Protein AF-A0A955SH13-F1 (afdb_monomer)

pLDDT: mean 87.84, std 14.13, range [32.16, 98.75]

Sequence (320 aa):
MTSARFARESVTSESEIIQMGQPFSVFGFLEERFPNFHRPLHRIFSQARHHRAESIILERIEQSEDIRQENEDLEIRCSLPEGFESDLWRVSFFDESVTNQKSLEGVSEESFLGYAIIKRDAISRHDRPRVYESVFRKSNHLNNYVRGEKQWNCRVNGRDFPVVGYLYAQQNNLTNVCAHVAVRTVATRFHRDGDMTYREMNQVLGIDHRGEHLLGEERGLFTNEIIQLIDQAGASYSHLNYPREGDDIGGTTSEESWNERAPYQNLIYPSIESGFPALLAFNTSDPSMGHVVPVLGHTFNEDAWIPQADFGYFKVGSEI

Mean predicted aligned error: 6.59 Å

Secondary structure (DSSP, 8-state):
-PPPSSGGG--EEEEEEEE-STT--HHHHHHHHSTT--HHHHHHHHHHHHTT--EEEEEEE---HHHHHHHHHHHHHHTPPTT---EEEEEEEESS---SHHHHHH--GGGEEEEEEEEE---GGG-SEEEEEEEEPPP--TTEEE---EEEEEEETTEEEEEEEEEE----SSS--HHHHHHHHHHTTTSTTS---HHHHHHHTT--SSTT---BTTB---HHHHHHHHHHTT------PPPPTT---TT--S---HHHHS-HHHHHHHHHHTT--EEEEEE-SSTT-EEEEEE-EEES-TTTTHHHHHHHH--TTS--

Radius of gyration: 20.78 Å; Cα contacts (8 Å, |Δi|>4): 556; chains: 1; bounding box: 50×49×64 Å

Foldseek 3Di:
DDAAADQLAADFDDKDKAFCDPPDDPVVVCCVPFNPADPVVVVVVVVLVLVQFGMKMKTWGDDHNLQVLVQVLCCLQQVNDPPFDKTKIKIWTFNDDDDDPVSVVVDDLVRTFWIFIWTARCRPVLRGIFTQKIWGADRPDPQWFFFQWDWDWGAGNNDTRIHTGWIAGDDSQWLADQLLRQLQGQLLRQAPV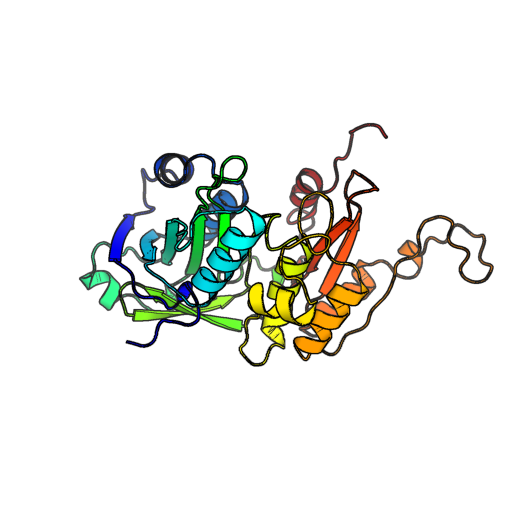SGAGSSNLCVLVVQSSDDPSTGGPVDHDDPVSSVSSCVNSHDDDDDDDQDDDPPPDPPPPDPCHVCVVQNVCNVQVVCLVVRHKDKDWDAFVPNVDIHIHIGRIDGPPPPPPPVPCCVVGNVPPDDD

Solvent-accessible surface area (backbone atoms only — not comparable to full-atom values): 18387 Å² total; per-residue (Å²): 131,84,74,29,65,41,63,53,56,25,62,61,83,46,77,47,72,39,67,50,50,90,90,55,50,70,66,60,51,42,55,72,76,38,55,76,53,48,70,66,60,57,50,51,55,49,49,41,50,76,66,49,35,28,16,37,40,42,29,34,47,74,61,18,49,52,53,52,48,51,34,54,45,43,27,56,55,66,70,49,64,90,86,58,75,63,51,37,37,38,40,36,34,20,52,47,82,40,84,47,72,75,47,51,74,69,54,58,57,87,36,43,48,30,40,37,35,37,36,28,43,89,46,79,103,55,58,34,40,40,44,62,36,30,37,38,48,74,72,87,52,88,53,58,44,69,45,64,67,42,79,42,70,34,41,55,98,88,42,79,36,58,31,54,24,53,66,46,52,55,58,76,44,51,79,39,32,50,50,52,40,22,47,31,42,54,30,34,76,43,23,92,81,40,60,63,51,65,63,58,54,28,58,76,70,67,43,73,38,49,89,89,41,49,50,24,98,90,32,76,75,54,73,68,57,51,48,52,52,41,50,73,22,63,48,89,83,87,88,80,83,80,77,58,93,87,61,84,71,83,81,65,91,57,86,73,44,63,61,76,81,57,34,66,64,74,62,50,48,60,38,29,77,71,40,40,63,46,78,51,74,48,61,41,79,49,81,88,41,75,46,40,43,60,42,49,54,54,58,84,50,73,84,75,46,55,72,61,47,33,81,72,51,42,67,82,84,64,85,131

Nearest PDB structures (foldseek):
  1fbe-assembly1_B  TM=2.960E-01  e=3.819E+00  Sus scrofa

Structure (mmCIF, N/CA/C/O backbone):
data_AF-A0A955SH13-F1
#
_entry.id   AF-A0A955SH13-F1
#
loop_
_atom_site.group_PDB
_atom_site.id
_atom_site.type_symbol
_atom_site.label_atom_id
_atom_site.label_alt_id
_atom_site.label_comp_id
_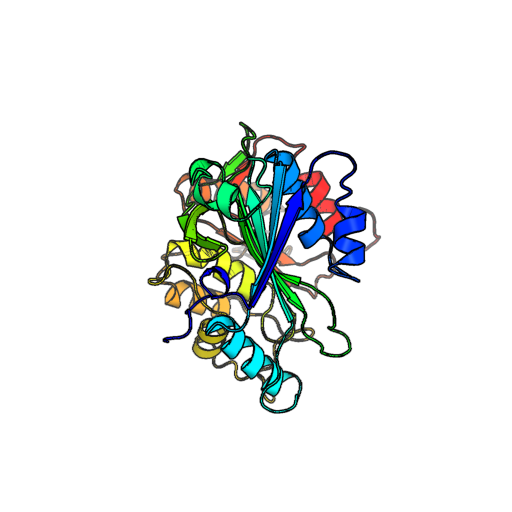atom_site.label_asym_id
_atom_site.label_entity_id
_atom_site.label_seq_id
_atom_site.pdbx_PDB_ins_code
_atom_site.Cartn_x
_atom_site.Cartn_y
_atom_site.Cartn_z
_atom_site.occupancy
_atom_site.B_iso_or_equiv
_atom_site.auth_seq_id
_atom_site.auth_comp_id
_atom_site.auth_asym_id
_atom_site.auth_atom_id
_atom_site.pdbx_PDB_model_num
ATOM 1 N N . MET A 1 1 ? 0.862 -22.900 16.287 1.00 52.44 1 MET A N 1
ATOM 2 C CA . MET A 1 1 ? -0.074 -22.222 15.368 1.00 52.44 1 MET A CA 1
ATOM 3 C C . MET A 1 1 ? 0.729 -21.819 14.149 1.00 52.44 1 MET A C 1
ATOM 5 O O . MET A 1 1 ? 1.843 -21.348 14.327 1.00 52.44 1 MET A O 1
ATOM 9 N N . THR A 1 2 ? 0.251 -22.098 12.942 1.00 59.50 2 THR A N 1
ATOM 10 C CA . THR A 1 2 ? 0.898 -21.635 11.706 1.00 59.50 2 THR A CA 1
ATOM 11 C C . THR A 1 2 ? 0.792 -20.112 11.645 1.00 59.50 2 THR A C 1
ATOM 13 O O . THR A 1 2 ? -0.302 -19.583 11.833 1.00 59.50 2 THR A O 1
ATOM 16 N N . SER A 1 3 ? 1.916 -19.419 11.441 1.00 80.81 3 SER A N 1
ATOM 17 C CA . SER A 1 3 ? 1.924 -17.961 11.265 1.00 80.81 3 SER A CA 1
ATOM 18 C C . SER A 1 3 ? 1.053 -17.578 10.066 1.00 80.81 3 SER A C 1
ATOM 20 O O . SER A 1 3 ? 1.019 -18.308 9.070 1.00 80.81 3 SER A O 1
ATOM 22 N N . ALA A 1 4 ? 0.323 -16.466 10.168 1.00 90.12 4 ALA A N 1
ATOM 23 C CA . ALA A 1 4 ? -0.448 -15.954 9.043 1.00 90.12 4 ALA A CA 1
ATOM 24 C C . ALA A 1 4 ? 0.502 -15.540 7.911 1.00 90.12 4 ALA A C 1
ATOM 26 O O . ALA A 1 4 ? 1.594 -15.018 8.152 1.00 90.12 4 ALA A O 1
ATOM 27 N N . ARG A 1 5 ? 0.082 -15.766 6.662 1.00 94.50 5 ARG A N 1
ATOM 28 C CA . ARG A 1 5 ? 0.896 -15.405 5.495 1.00 94.50 5 ARG A CA 1
ATOM 29 C C . ARG A 1 5 ? 1.061 -13.889 5.365 1.00 94.50 5 ARG A C 1
ATOM 31 O O . ARG A 1 5 ? 2.139 -13.443 4.991 1.00 94.50 5 ARG A O 1
ATOM 38 N N . PHE A 1 6 ? 0.007 -13.133 5.669 1.00 96.75 6 PHE A N 1
ATOM 39 C CA . PHE A 1 6 ? -0.048 -11.686 5.484 1.00 96.75 6 PHE A CA 1
ATOM 40 C C . PHE A 1 6 ? -0.399 -10.959 6.781 1.00 96.75 6 PHE A C 1
ATOM 42 O O . PHE A 1 6 ? -1.272 -11.412 7.526 1.00 96.75 6 PHE A O 1
ATOM 49 N N . ALA A 1 7 ? 0.199 -9.787 7.000 1.00 97.25 7 ALA A N 1
ATOM 50 C CA . ALA A 1 7 ? -0.022 -8.959 8.191 1.00 97.25 7 ALA A CA 1
ATOM 51 C C . ALA A 1 7 ? -1.504 -8.649 8.480 1.00 97.25 7 ALA A C 1
ATOM 53 O O . ALA A 1 7 ? -1.946 -8.651 9.630 1.00 97.25 7 ALA A O 1
ATOM 54 N N . ARG A 1 8 ? -2.307 -8.432 7.432 1.00 97.25 8 ARG A N 1
ATOM 55 C CA . ARG A 1 8 ? -3.760 -8.185 7.532 1.00 97.25 8 ARG A CA 1
ATOM 56 C C . ARG A 1 8 ? -4.553 -9.335 8.167 1.00 97.25 8 ARG A C 1
ATOM 58 O O . ARG A 1 8 ? -5.626 -9.098 8.709 1.00 97.25 8 ARG A O 1
ATOM 65 N N . GLU A 1 9 ? -4.034 -10.559 8.135 1.00 96.62 9 GLU A N 1
ATOM 66 C CA . GLU A 1 9 ? -4.684 -11.778 8.646 1.00 96.62 9 GLU A CA 1
ATOM 67 C C . GLU A 1 9 ? -4.095 -12.248 9.991 1.00 96.62 9 GLU A C 1
ATOM 69 O O . GLU A 1 9 ? -4.587 -13.210 10.595 1.00 96.62 9 GLU A O 1
ATOM 74 N N . SER A 1 10 ? -3.047 -11.573 10.473 1.00 95.62 10 SER A N 1
ATOM 75 C CA . SER A 1 10 ? -2.338 -11.936 11.697 1.00 95.62 10 SER A CA 1
ATOM 76 C C . SER A 1 10 ? -3.149 -11.726 12.967 1.00 95.62 10 SER A C 1
ATOM 78 O O . SER A 1 10 ? -4.064 -10.894 13.043 1.00 95.62 10 SER A O 1
ATOM 80 N N . VAL A 1 11 ? -2.746 -12.491 13.983 1.00 92.50 11 VAL A N 1
ATOM 81 C CA . VAL A 1 11 ? -3.120 -12.272 15.380 1.00 92.50 11 VAL A CA 1
ATOM 82 C C . VAL A 1 11 ? -2.491 -10.987 15.911 1.00 92.50 11 VAL A C 1
ATOM 84 O O . VAL A 1 11 ? -1.483 -10.500 15.389 1.00 92.50 11 VAL A O 1
ATOM 87 N N . THR A 1 12 ? -3.119 -10.438 16.941 1.00 93.62 12 THR A N 1
ATOM 88 C CA . THR A 1 12 ? -2.765 -9.154 17.537 1.00 93.62 12 THR A CA 1
ATOM 89 C C . THR A 1 12 ? -2.601 -9.305 19.042 1.00 93.62 12 THR A C 1
ATOM 91 O O . THR A 1 12 ? -3.287 -10.114 19.669 1.00 93.62 12 THR A O 1
ATOM 94 N N . SER A 1 13 ? -1.659 -8.556 19.611 1.00 91.62 13 SER A N 1
ATOM 95 C CA . SER A 1 13 ? -1.336 -8.588 21.045 1.00 91.62 13 SER A CA 1
ATOM 96 C C . SER A 1 13 ? -2.088 -7.525 21.840 1.00 91.62 13 SER A C 1
ATOM 98 O O . SER A 1 13 ? -2.434 -7.723 23.003 1.00 91.62 13 SER A O 1
ATOM 100 N N . GLU A 1 14 ? -2.358 -6.393 21.196 1.00 94.94 14 GLU A N 1
ATOM 101 C CA . GLU A 1 14 ? -2.999 -5.221 21.776 1.00 94.94 14 GLU A CA 1
ATOM 102 C C . GLU A 1 14 ? -4.087 -4.726 20.820 1.00 94.94 14 GLU A C 1
ATOM 104 O O . GLU A 1 14 ? -3.906 -4.760 19.600 1.00 94.94 14 GLU A O 1
ATOM 109 N N . SER A 1 15 ? -5.208 -4.252 21.368 1.00 96.50 15 SER A N 1
ATOM 110 C CA . SER A 1 15 ? -6.284 -3.627 20.598 1.00 96.50 15 SER A CA 1
ATOM 111 C C . SER A 1 15 ? -6.887 -2.448 21.358 1.00 96.50 15 SER A C 1
ATOM 113 O O . SER A 1 15 ? -7.206 -2.549 22.544 1.00 96.50 15 SER A O 1
ATOM 115 N N . GLU A 1 16 ? -7.056 -1.331 20.657 1.00 97.38 16 GLU A N 1
ATOM 116 C CA . GLU A 1 16 ? -7.699 -0.108 21.123 1.00 97.38 16 GLU A CA 1
ATOM 117 C C . GLU A 1 16 ? -8.865 0.229 20.184 1.00 97.38 16 GLU A C 1
ATOM 119 O O . GLU A 1 16 ? -8.735 0.184 18.959 1.00 97.38 16 GLU A O 1
ATOM 124 N N . ILE A 1 17 ? -10.012 0.589 20.760 1.00 97.69 17 ILE A N 1
ATOM 125 C CA . ILE A 1 17 ? -11.192 1.034 20.015 1.00 97.69 17 ILE A CA 1
ATOM 126 C C . ILE A 1 17 ? -11.332 2.543 20.199 1.00 97.69 17 ILE A C 1
ATOM 128 O O . ILE A 1 17 ? -11.412 3.034 21.325 1.00 97.69 17 ILE A O 1
ATOM 132 N N . ILE A 1 18 ? -11.397 3.278 19.092 1.00 97.44 18 ILE A N 1
ATOM 133 C CA . ILE A 1 18 ? -11.337 4.741 19.066 1.00 97.44 18 ILE A CA 1
ATOM 134 C C . ILE A 1 18 ? -12.544 5.282 18.304 1.00 97.44 18 ILE A C 1
ATOM 136 O O . ILE A 1 18 ? -12.815 4.874 17.178 1.00 97.44 18 ILE A O 1
ATOM 140 N N . GLN A 1 19 ? -13.276 6.220 18.907 1.00 97.12 19 GLN A N 1
ATOM 141 C CA . GLN A 1 19 ? -14.382 6.904 18.230 1.00 97.12 19 GLN A CA 1
ATOM 142 C C . GLN A 1 19 ? -13.864 8.063 17.378 1.00 97.12 19 GLN A C 1
ATOM 144 O O . GLN A 1 19 ? -13.090 8.888 17.857 1.00 97.12 19 GLN A O 1
ATOM 149 N N . MET A 1 20 ? -14.347 8.166 16.138 1.00 94.94 20 MET A N 1
ATOM 150 C CA . MET A 1 20 ? -14.022 9.260 15.213 1.00 94.94 20 MET A CA 1
ATOM 151 C C . MET A 1 20 ? -14.995 10.449 15.295 1.00 94.94 20 MET A C 1
ATOM 153 O O . MET A 1 20 ? -14.822 11.440 14.577 1.00 94.94 20 MET A O 1
ATOM 157 N N . GLY A 1 21 ? -16.012 10.369 16.161 1.00 89.12 21 GLY A N 1
ATOM 158 C CA . GLY A 1 21 ? -16.941 11.466 16.444 1.00 89.12 21 GLY A CA 1
ATOM 159 C C . GLY A 1 21 ? -16.264 12.671 17.110 1.00 89.12 21 GLY A C 1
ATOM 160 O O . GLY A 1 21 ? -15.157 12.578 17.636 1.00 89.12 21 GLY A O 1
ATOM 161 N N . GLN A 1 22 ? -16.924 13.834 17.100 1.00 85.31 22 GLN A N 1
ATOM 162 C CA . GLN A 1 22 ? -16.408 15.040 17.766 1.00 85.31 22 GLN A CA 1
ATOM 163 C C . GLN A 1 22 ? -16.085 14.755 19.247 1.00 85.31 22 GLN A C 1
ATOM 165 O O . GLN A 1 22 ? -16.914 14.140 19.922 1.00 85.31 22 GLN A O 1
ATOM 170 N N . PRO A 1 23 ? -14.927 15.204 19.777 1.00 90.62 23 PRO A N 1
ATOM 171 C CA . PRO A 1 23 ? -13.970 16.166 19.207 1.00 90.62 23 PRO A CA 1
ATOM 172 C C . PRO A 1 23 ? -12.762 15.550 18.454 1.00 90.62 23 PRO A C 1
ATOM 174 O O . PRO A 1 23 ? -11.694 16.159 18.413 1.00 90.62 23 PRO A O 1
A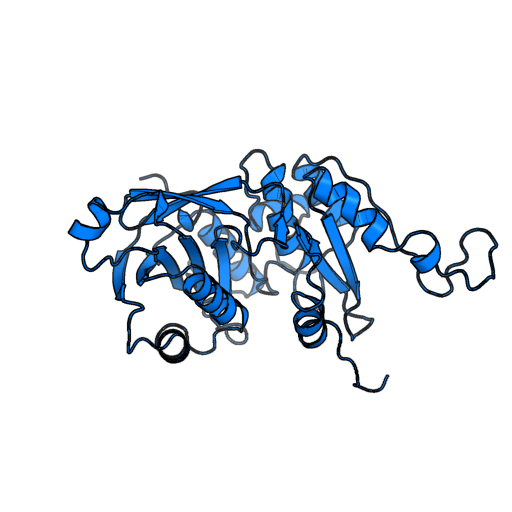TOM 177 N N . PHE A 1 24 ? -12.876 14.348 17.875 1.00 93.75 24 PHE A N 1
ATOM 178 C CA . PHE A 1 24 ? -11.741 13.627 17.279 1.00 93.75 24 PHE A CA 1
ATOM 179 C C . PHE A 1 24 ? -11.008 14.399 16.161 1.00 93.75 24 PHE A C 1
ATOM 181 O O . PHE A 1 24 ? -11.563 14.723 15.101 1.00 93.75 24 PHE A O 1
ATOM 188 N N . SER A 1 25 ? -9.704 14.611 16.359 1.00 94.38 25 SER A N 1
ATOM 189 C CA . SER A 1 25 ? -8.798 15.201 15.370 1.00 94.38 25 SER A CA 1
ATOM 190 C C . SER A 1 25 ? -7.922 14.123 14.737 1.00 94.38 25 SER A C 1
ATOM 192 O O . SER A 1 25 ? -7.076 13.543 15.409 1.00 94.38 25 SER A O 1
ATOM 194 N N . VAL A 1 26 ? -8.073 13.902 13.424 1.00 93.81 26 VAL A N 1
ATOM 195 C CA . VAL A 1 26 ? -7.199 12.991 12.657 1.00 93.81 26 VAL A CA 1
ATOM 196 C C . VAL A 1 26 ? -5.740 13.435 12.745 1.00 93.81 26 VAL A C 1
ATOM 198 O O . VAL A 1 26 ? -4.868 12.599 12.934 1.00 93.81 26 VAL A O 1
ATOM 201 N N . PHE A 1 27 ? -5.471 14.738 12.636 1.00 92.81 27 PHE A N 1
ATOM 202 C CA . PHE A 1 27 ? -4.110 15.264 12.739 1.00 92.81 27 PHE A CA 1
ATOM 203 C C . PHE A 1 27 ? -3.509 14.982 14.113 1.00 92.81 27 PHE A C 1
ATOM 205 O O . PHE A 1 27 ? -2.442 14.386 14.184 1.00 92.81 27 PHE A O 1
ATOM 212 N N . GLY A 1 28 ? -4.233 15.324 15.185 1.00 95.00 28 GLY A N 1
ATOM 213 C CA . GLY A 1 28 ? -3.759 15.088 16.551 1.00 95.00 28 GLY A CA 1
ATOM 214 C C . GLY A 1 28 ? -3.535 13.603 16.831 1.00 95.00 28 GLY A C 1
ATOM 215 O O . GLY A 1 28 ? -2.497 13.231 17.364 1.00 95.00 28 GLY A O 1
ATOM 216 N N . PHE A 1 29 ? -4.457 12.747 16.380 1.00 96.12 29 PHE A N 1
ATOM 217 C CA . PHE A 1 29 ? -4.318 11.298 16.499 1.00 96.12 29 PHE A CA 1
ATOM 218 C C . PHE A 1 29 ? -3.064 10.771 15.784 1.00 96.12 29 PHE A C 1
ATOM 220 O O . PHE A 1 29 ? -2.305 9.997 16.362 1.00 96.12 29 PHE A O 1
ATOM 227 N N . LEU A 1 30 ? -2.830 11.192 14.536 1.00 95.88 30 LEU A N 1
ATOM 228 C CA . LEU A 1 30 ? -1.670 10.749 13.763 1.00 95.88 30 LEU A CA 1
ATOM 229 C C . LEU A 1 30 ? -0.350 11.288 14.328 1.00 95.88 30 LEU A C 1
ATOM 231 O O . LEU A 1 30 ? 0.630 10.552 14.354 1.00 95.88 30 LEU A O 1
ATOM 235 N N . GLU A 1 31 ? -0.311 12.537 14.796 1.00 95.00 31 GLU A N 1
ATOM 236 C CA . GLU A 1 31 ? 0.874 13.127 15.434 1.00 95.00 31 GLU A CA 1
ATOM 237 C C . GLU A 1 31 ? 1.225 12.427 16.753 1.00 95.00 31 GLU A C 1
ATOM 239 O O . GLU A 1 31 ? 2.402 12.193 17.024 1.00 95.00 31 GLU A O 1
ATOM 244 N N . GLU A 1 32 ? 0.214 12.057 17.545 1.00 95.12 32 GLU A N 1
ATOM 245 C CA . GLU A 1 32 ? 0.394 11.350 18.814 1.00 95.12 32 GLU A CA 1
ATOM 246 C C . GLU A 1 32 ? 0.815 9.889 18.608 1.00 95.12 32 GLU A C 1
ATOM 248 O O . GLU A 1 32 ? 1.777 9.429 19.224 1.00 95.12 32 GLU A O 1
ATOM 253 N N . ARG A 1 33 ? 0.100 9.140 17.756 1.00 95.06 33 ARG A N 1
ATOM 254 C CA . ARG A 1 33 ? 0.319 7.692 17.585 1.00 95.06 33 ARG A CA 1
ATOM 255 C C . ARG A 1 33 ? 1.436 7.356 16.602 1.00 95.06 33 ARG A C 1
ATOM 257 O O . ARG A 1 33 ? 2.120 6.353 16.781 1.00 95.06 33 ARG A O 1
ATOM 264 N N . PHE A 1 34 ? 1.638 8.174 15.572 1.00 95.25 34 PHE A N 1
ATOM 265 C CA . PHE A 1 34 ? 2.562 7.890 14.472 1.00 95.25 34 PHE A CA 1
ATOM 266 C C . PHE A 1 34 ? 3.458 9.099 14.179 1.00 95.25 34 PHE A C 1
ATOM 268 O O . PHE A 1 34 ? 3.390 9.663 13.087 1.00 95.25 34 PHE A O 1
ATOM 275 N N . PRO A 1 35 ? 4.327 9.515 15.113 1.00 92.19 35 PRO A N 1
ATOM 276 C CA . PRO A 1 35 ? 5.162 10.695 14.919 1.00 92.19 35 PRO A CA 1
ATOM 277 C C . PRO A 1 35 ? 5.992 10.597 13.629 1.00 92.19 35 PRO A C 1
ATOM 279 O O . PRO A 1 35 ? 6.474 9.525 13.258 1.00 92.19 35 PRO A O 1
ATOM 282 N N . ASN A 1 36 ? 6.172 11.735 12.949 1.00 90.31 36 ASN A N 1
ATOM 283 C CA . ASN A 1 36 ? 6.875 11.844 11.661 1.00 90.31 36 ASN A CA 1
ATOM 284 C C . ASN A 1 36 ? 6.238 11.040 10.506 1.00 90.31 36 ASN A C 1
ATOM 286 O O . ASN A 1 36 ? 6.934 10.650 9.564 1.00 90.31 36 ASN A O 1
ATOM 290 N N . PHE A 1 37 ? 4.926 10.782 10.556 1.00 89.69 37 PHE A N 1
ATOM 291 C CA . PHE A 1 37 ? 4.215 10.107 9.471 1.00 89.69 37 PHE A CA 1
ATOM 292 C C . PHE A 1 37 ? 4.271 10.883 8.144 1.00 89.69 37 PHE A C 1
ATOM 294 O O . PHE A 1 37 ? 4.336 12.113 8.093 1.00 89.69 37 PHE A O 1
ATOM 301 N N . HIS A 1 38 ? 4.166 10.150 7.033 1.00 86.81 38 HIS A N 1
ATOM 302 C CA . HIS A 1 38 ? 4.068 10.740 5.696 1.00 86.81 38 HIS A CA 1
ATOM 303 C C . HIS A 1 38 ? 2.636 11.054 5.280 1.00 86.81 38 HIS A C 1
ATOM 305 O O . HIS A 1 38 ? 1.681 10.390 5.683 1.00 86.81 38 HIS A O 1
ATOM 311 N N . ARG A 1 39 ? 2.495 12.005 4.347 1.00 89.62 39 ARG A N 1
ATOM 312 C CA . ARG A 1 39 ? 1.204 12.436 3.779 1.00 89.62 39 ARG A CA 1
ATOM 313 C C . ARG A 1 39 ? 0.249 11.299 3.373 1.00 89.62 39 ARG A C 1
ATOM 315 O O . ARG A 1 39 ? -0.952 11.492 3.561 1.00 89.62 39 ARG A O 1
ATOM 322 N N . PRO A 1 40 ? 0.688 10.140 2.839 1.00 93.06 40 PRO A N 1
ATOM 323 C CA . PRO A 1 40 ? -0.243 9.067 2.504 1.00 93.06 40 PRO A CA 1
ATOM 324 C C . PRO A 1 40 ? -1.041 8.529 3.686 1.00 93.06 40 PRO A C 1
ATOM 326 O O . PRO A 1 40 ? -2.217 8.224 3.513 1.00 93.06 40 PRO A O 1
ATOM 329 N N . LEU A 1 41 ? -0.465 8.500 4.891 1.00 93.75 41 LEU A N 1
ATOM 330 C CA . LEU A 1 41 ? -1.208 8.084 6.075 1.00 93.75 41 LEU A CA 1
ATOM 331 C C . LEU A 1 41 ? -2.358 9.057 6.369 1.00 93.75 41 LEU A C 1
ATOM 333 O O . LEU A 1 41 ? -3.496 8.645 6.572 1.00 93.75 41 LEU A O 1
ATOM 337 N N . HIS A 1 42 ? -2.105 10.362 6.261 1.00 93.12 42 HIS A N 1
ATOM 338 C CA . HIS A 1 42 ? -3.163 11.366 6.363 1.00 93.12 42 HIS A CA 1
ATOM 339 C C . HIS A 1 42 ? -4.243 11.206 5.280 1.00 93.12 42 HIS A C 1
ATOM 341 O O . HIS A 1 42 ? -5.432 11.374 5.559 1.00 93.12 42 HIS A O 1
ATOM 347 N N . ARG A 1 43 ? -3.855 10.867 4.042 1.00 92.75 43 ARG A N 1
ATOM 348 C CA . ARG A 1 43 ? -4.805 10.618 2.943 1.00 92.75 43 ARG A CA 1
ATOM 349 C C . ARG A 1 43 ? -5.707 9.419 3.232 1.00 92.75 43 ARG A C 1
ATOM 351 O O . ARG A 1 43 ? -6.901 9.527 2.989 1.00 92.75 43 ARG A O 1
ATOM 358 N N . ILE A 1 44 ? -5.175 8.348 3.817 1.00 95.81 44 ILE A N 1
ATOM 359 C CA . ILE A 1 44 ? -5.955 7.173 4.235 1.00 95.81 44 ILE A CA 1
ATOM 360 C C . ILE A 1 44 ? -7.006 7.548 5.284 1.00 95.81 44 ILE A C 1
ATOM 362 O O . ILE A 1 44 ? -8.184 7.243 5.122 1.00 95.81 44 ILE A O 1
ATOM 366 N N . PHE A 1 45 ? -6.621 8.279 6.330 1.00 95.62 45 PHE A N 1
ATOM 367 C CA . PHE A 1 45 ? -7.579 8.705 7.358 1.00 95.62 45 PHE A CA 1
ATOM 368 C C . PHE A 1 45 ? -8.597 9.714 6.817 1.00 95.62 45 PHE A C 1
ATOM 370 O O . PHE A 1 45 ? -9.767 9.704 7.203 1.00 95.62 45 PHE A O 1
ATOM 377 N N . SER A 1 46 ? -8.170 10.570 5.887 1.00 92.75 46 SER A N 1
ATOM 378 C CA . SER A 1 46 ? -9.082 11.448 5.157 1.00 92.75 46 SER A CA 1
ATOM 379 C C . SER A 1 46 ? -10.077 10.625 4.344 1.00 92.75 46 SER A C 1
ATOM 381 O O . SER A 1 46 ? -11.270 10.902 4.413 1.00 92.75 46 SER A O 1
ATOM 383 N N . GLN A 1 47 ? -9.627 9.599 3.619 1.00 92.62 47 GLN A N 1
ATOM 384 C CA . GLN A 1 47 ? -10.491 8.690 2.869 1.00 92.62 47 GLN A CA 1
ATOM 385 C C . GLN A 1 47 ? -11.498 7.999 3.794 1.00 92.62 47 GLN A C 1
ATOM 387 O O . GLN A 1 47 ? -12.693 8.068 3.520 1.00 92.62 47 GLN A O 1
ATOM 392 N N . ALA A 1 48 ? -11.061 7.443 4.928 1.00 95.31 48 ALA A N 1
ATOM 393 C CA . ALA A 1 48 ? -11.958 6.853 5.923 1.00 95.31 48 ALA A CA 1
ATOM 394 C C . ALA A 1 48 ? -13.061 7.834 6.361 1.00 95.31 48 ALA A C 1
ATOM 396 O O . ALA A 1 48 ? -14.243 7.494 6.362 1.00 95.31 48 ALA A O 1
ATOM 397 N N . ARG A 1 49 ? -12.707 9.097 6.630 1.00 93.06 49 ARG A N 1
ATOM 398 C CA . ARG A 1 49 ? -13.683 10.145 6.962 1.00 93.06 49 ARG A CA 1
ATOM 399 C C . ARG A 1 49 ? -14.641 10.464 5.808 1.00 93.06 49 ARG A C 1
ATOM 401 O O . ARG A 1 49 ? -15.824 10.676 6.060 1.00 93.06 49 ARG A O 1
ATOM 408 N N . HIS A 1 50 ? -14.177 10.474 4.557 1.00 91.00 50 HIS A N 1
ATOM 409 C CA . HIS A 1 50 ? -15.060 10.634 3.388 1.00 91.00 50 HIS A CA 1
ATOM 410 C C . HIS A 1 50 ? -16.044 9.464 3.251 1.00 91.00 50 HIS A C 1
ATOM 412 O O . HIS A 1 50 ? -17.181 9.664 2.827 1.00 91.00 50 HIS A O 1
ATOM 418 N N . HIS A 1 51 ? -15.636 8.269 3.678 1.00 93.12 51 HIS A N 1
ATOM 419 C CA . HIS A 1 51 ? -16.493 7.092 3.808 1.00 93.12 51 HIS A CA 1
ATOM 420 C C . HIS A 1 51 ? -17.353 7.080 5.080 1.00 93.12 51 HIS A C 1
ATOM 422 O O . HIS A 1 51 ? -18.027 6.091 5.335 1.00 93.12 51 HIS A O 1
ATOM 428 N N . ARG A 1 52 ? -17.388 8.187 5.838 1.00 94.94 52 ARG A N 1
ATOM 429 C CA . ARG A 1 52 ? -18.168 8.341 7.076 1.00 94.94 52 ARG A CA 1
ATOM 430 C C . ARG A 1 52 ? -17.760 7.367 8.182 1.00 94.94 52 ARG A C 1
ATOM 432 O O . ARG A 1 52 ? -18.604 6.964 8.967 1.00 94.94 52 ARG A O 1
ATOM 439 N N . ALA A 1 53 ? -16.473 7.028 8.265 1.00 96.94 53 ALA A N 1
ATOM 440 C CA . ALA A 1 53 ? -15.960 6.240 9.377 1.00 96.94 53 ALA A CA 1
ATOM 441 C C . ALA A 1 53 ? -16.348 6.871 10.727 1.00 96.94 53 ALA A C 1
ATOM 443 O O . ALA A 1 53 ? -16.070 8.050 10.977 1.00 96.94 53 ALA A O 1
ATOM 444 N N . GLU A 1 54 ? -16.975 6.072 11.584 1.00 97.62 54 GLU A N 1
ATOM 445 C CA . GLU A 1 54 ? -17.403 6.441 12.933 1.00 97.62 54 GLU A CA 1
ATOM 446 C C . GLU A 1 54 ? -16.472 5.867 14.002 1.00 97.62 54 GLU A C 1
ATOM 448 O O . GLU A 1 54 ? -16.330 6.455 15.078 1.00 97.62 54 GLU A O 1
ATOM 453 N N . SER A 1 55 ? -15.790 4.758 13.707 1.00 98.12 55 SER A N 1
ATOM 454 C CA . SER A 1 55 ? -14.849 4.135 14.631 1.00 98.12 55 SER A CA 1
ATOM 455 C C . SER A 1 55 ? -13.606 3.571 13.941 1.00 98.12 55 SER A C 1
ATOM 457 O O . SER A 1 55 ? -13.603 3.222 12.757 1.00 98.12 55 SER A O 1
ATOM 459 N N . ILE A 1 56 ? -12.526 3.521 14.718 1.00 98.25 56 ILE A N 1
ATOM 460 C CA . ILE A 1 56 ? -11.243 2.916 14.380 1.00 98.25 56 ILE A CA 1
ATOM 461 C C . ILE A 1 56 ? -10.976 1.800 15.381 1.00 98.25 56 ILE A C 1
ATOM 463 O O . ILE A 1 56 ? -11.170 1.980 16.584 1.00 98.25 56 ILE A O 1
ATOM 467 N N . ILE A 1 57 ? -10.461 0.681 14.889 1.00 98.31 57 ILE A N 1
ATOM 468 C CA . ILE A 1 57 ? -9.824 -0.335 15.722 1.00 98.31 57 ILE A CA 1
ATOM 469 C C . ILE A 1 57 ? -8.343 -0.333 15.376 1.00 98.31 57 ILE A C 1
ATOM 471 O O . ILE A 1 57 ? -7.965 -0.586 14.232 1.00 98.31 57 ILE A O 1
ATOM 475 N N . LEU A 1 58 ? -7.525 0.015 16.362 1.00 98.38 58 LEU A N 1
ATOM 476 C CA . LEU A 1 58 ? -6.076 0.042 16.268 1.00 98.38 58 LEU A CA 1
ATOM 477 C C . LEU A 1 58 ? -5.535 -1.210 16.952 1.00 98.38 58 LEU A C 1
ATOM 479 O O . LEU A 1 58 ? -5.798 -1.422 18.131 1.00 98.38 58 LEU A O 1
ATOM 483 N N . GLU A 1 59 ? -4.790 -2.037 16.231 1.00 98.19 59 GLU A N 1
ATOM 484 C CA . GLU A 1 59 ? -4.255 -3.285 16.766 1.00 98.19 59 GLU A CA 1
ATOM 485 C C . GLU A 1 59 ? -2.760 -3.405 16.506 1.00 98.19 59 GLU A C 1
ATOM 487 O O . GLU A 1 59 ? -2.292 -3.108 15.405 1.00 98.19 59 GLU A O 1
ATOM 492 N N . ARG A 1 60 ? -2.014 -3.897 17.494 1.00 97.50 60 ARG A N 1
ATOM 493 C CA . ARG A 1 60 ? -0.598 -4.211 17.319 1.00 97.50 60 ARG A CA 1
ATOM 494 C C . ARG A 1 60 ? -0.445 -5.618 16.758 1.00 97.50 60 ARG A C 1
ATOM 496 O O . ARG A 1 60 ? -0.945 -6.575 17.349 1.00 97.50 60 ARG A O 1
ATOM 503 N N . ILE A 1 61 ? 0.228 -5.744 15.617 1.00 96.06 61 ILE A N 1
ATOM 504 C CA . ILE A 1 61 ? 0.462 -7.037 14.963 1.00 96.06 61 ILE A CA 1
ATOM 505 C C . ILE A 1 61 ? 1.751 -7.643 15.513 1.00 96.06 61 ILE A C 1
ATOM 507 O O . ILE A 1 61 ? 2.771 -6.963 15.555 1.00 96.06 61 ILE A O 1
ATOM 511 N N . GLU A 1 62 ? 1.712 -8.919 15.900 1.00 89.25 62 GLU A N 1
ATOM 512 C CA . GLU A 1 62 ? 2.896 -9.619 16.414 1.00 89.25 62 GLU A CA 1
ATOM 513 C C . GLU A 1 62 ? 3.840 -10.033 15.279 1.00 89.25 62 GLU A C 1
ATOM 515 O O . GLU A 1 62 ? 4.915 -9.468 15.116 1.00 89.25 62 GLU A O 1
ATOM 520 N N . GLN A 1 63 ? 3.431 -11.000 14.455 1.00 86.88 63 GLN A N 1
ATOM 521 C CA . GLN A 1 63 ? 4.199 -11.441 13.294 1.00 86.88 63 GLN A CA 1
ATOM 522 C C . GLN A 1 63 ? 3.297 -11.921 12.155 1.00 86.88 63 GLN A C 1
ATOM 524 O O . GLN A 1 63 ? 2.143 -12.318 12.336 1.00 86.88 63 GLN A O 1
ATOM 529 N N . SER A 1 64 ? 3.859 -11.879 10.954 1.00 95.38 64 SER A N 1
ATOM 530 C CA . SER A 1 64 ? 3.349 -12.476 9.717 1.00 95.38 64 SER A CA 1
ATOM 531 C C . SER A 1 64 ? 4.533 -12.854 8.840 1.00 95.38 64 SER A C 1
ATOM 533 O O . SER A 1 64 ? 5.632 -12.322 9.004 1.00 95.38 64 SER A O 1
ATOM 535 N N . GLU A 1 65 ? 4.318 -13.787 7.921 1.00 96.31 65 GLU A N 1
ATOM 536 C CA . GLU A 1 65 ? 5.380 -14.264 7.037 1.00 96.31 65 GLU A CA 1
ATOM 537 C C . GLU A 1 65 ? 5.911 -13.168 6.096 1.00 96.31 65 GLU A C 1
ATOM 539 O O . GLU A 1 65 ? 7.122 -13.035 5.946 1.00 96.31 65 GLU A O 1
ATOM 544 N N . ASP A 1 66 ? 5.039 -12.348 5.504 1.00 96.44 66 ASP A N 1
ATOM 545 C CA . ASP A 1 66 ? 5.418 -11.235 4.619 1.00 96.44 66 ASP A CA 1
ATOM 546 C C . ASP A 1 66 ? 6.256 -10.155 5.328 1.00 96.44 66 ASP A C 1
ATOM 548 O O . ASP A 1 66 ? 7.227 -9.640 4.766 1.00 96.44 66 ASP A O 1
ATOM 552 N N . ILE A 1 67 ? 5.927 -9.853 6.583 1.00 96.69 67 ILE A N 1
ATOM 553 C CA . ILE A 1 67 ? 6.704 -8.956 7.442 1.00 96.69 67 ILE A CA 1
ATOM 554 C C . ILE A 1 67 ? 8.044 -9.567 7.822 1.00 96.69 67 ILE A C 1
ATOM 556 O O . ILE A 1 67 ? 9.065 -8.888 7.733 1.00 96.69 67 ILE A O 1
ATOM 560 N N . ARG A 1 68 ? 8.048 -10.830 8.260 1.00 96.75 68 ARG A N 1
ATOM 561 C CA . ARG A 1 68 ? 9.265 -11.539 8.665 1.00 96.75 68 ARG A CA 1
ATOM 562 C C . ARG A 1 68 ? 10.275 -11.547 7.518 1.00 96.75 68 ARG A C 1
ATOM 564 O O . ARG A 1 68 ? 11.434 -11.205 7.719 1.00 96.75 68 ARG A O 1
ATOM 571 N N . GLN A 1 69 ? 9.808 -11.841 6.304 1.00 96.62 69 GLN A N 1
ATOM 572 C CA . GLN A 1 69 ? 10.616 -11.784 5.088 1.00 96.62 69 GLN A CA 1
ATOM 573 C C . GLN A 1 69 ? 11.142 -10.371 4.791 1.00 96.62 69 GLN A C 1
ATOM 575 O O . GLN A 1 69 ? 12.309 -10.215 4.445 1.00 96.62 69 GLN A O 1
ATOM 580 N N . GLU A 1 70 ? 10.323 -9.323 4.931 1.00 96.06 70 GLU A N 1
ATOM 581 C CA . GLU A 1 70 ? 10.815 -7.954 4.719 1.00 96.06 70 GLU A CA 1
ATOM 582 C C . GLU A 1 70 ? 11.850 -7.545 5.782 1.00 96.06 70 GLU A C 1
ATOM 584 O O . GLU A 1 70 ? 12.819 -6.863 5.452 1.00 96.06 70 GLU A O 1
ATOM 589 N N . ASN A 1 71 ? 11.677 -7.963 7.039 1.00 96.50 71 ASN A N 1
ATOM 590 C CA . ASN A 1 71 ? 12.627 -7.672 8.114 1.00 96.50 71 ASN A CA 1
ATOM 591 C C . ASN A 1 71 ? 13.970 -8.366 7.877 1.00 96.50 71 ASN A C 1
ATOM 593 O O . ASN A 1 71 ? 14.997 -7.710 7.978 1.00 96.50 71 ASN A O 1
ATOM 597 N N . GLU A 1 72 ? 13.972 -9.631 7.459 1.00 96.75 72 GLU A N 1
ATOM 598 C CA . GLU A 1 72 ? 15.191 -10.332 7.031 1.00 96.75 72 GLU A CA 1
ATOM 599 C C . GLU A 1 72 ? 15.893 -9.622 5.855 1.00 96.75 72 GLU A C 1
ATOM 601 O O . GLU A 1 72 ? 17.118 -9.511 5.832 1.00 96.75 72 GLU A O 1
ATOM 606 N N . ASP A 1 73 ? 15.138 -9.114 4.870 1.00 96.12 73 ASP A N 1
ATOM 607 C CA . ASP A 1 73 ? 15.721 -8.321 3.776 1.00 96.12 73 ASP A CA 1
ATOM 608 C C . ASP A 1 73 ? 16.359 -7.026 4.303 1.00 96.12 73 ASP A C 1
ATOM 610 O O . ASP A 1 73 ? 17.432 -6.630 3.844 1.00 96.12 73 ASP A O 1
ATOM 614 N N . LEU A 1 74 ? 15.725 -6.373 5.283 1.00 95.44 74 LEU A N 1
ATOM 615 C CA . LEU A 1 74 ? 16.253 -5.173 5.936 1.00 95.44 74 LEU A CA 1
ATOM 616 C C . LEU A 1 74 ? 17.495 -5.479 6.783 1.00 95.44 74 LEU A C 1
ATOM 618 O O . LEU A 1 74 ? 18.436 -4.686 6.764 1.00 95.44 74 LEU A O 1
ATOM 622 N N . GLU A 1 75 ? 17.537 -6.619 7.477 1.00 95.75 75 GLU A N 1
ATOM 623 C CA . GLU A 1 75 ? 18.716 -7.075 8.221 1.00 95.75 75 GLU A CA 1
ATOM 624 C C . GLU A 1 75 ? 19.936 -7.160 7.313 1.00 95.75 75 GLU A C 1
ATOM 626 O O . GLU A 1 75 ? 20.983 -6.587 7.623 1.00 95.75 75 GLU A O 1
ATOM 631 N N . ILE A 1 76 ? 19.777 -7.796 6.151 1.00 94.62 76 ILE A N 1
ATOM 632 C CA . ILE A 1 76 ? 20.840 -7.908 5.152 1.00 94.62 76 ILE A CA 1
ATOM 633 C C . ILE A 1 76 ? 21.192 -6.520 4.605 1.00 94.62 76 ILE A C 1
ATOM 635 O O . ILE A 1 76 ? 22.356 -6.115 4.638 1.00 94.62 76 ILE A O 1
ATOM 639 N N . ARG A 1 77 ? 20.185 -5.766 4.145 1.00 93.31 77 ARG A N 1
ATOM 640 C CA . ARG A 1 77 ? 20.359 -4.476 3.461 1.00 93.31 77 ARG A CA 1
ATOM 641 C C . ARG A 1 77 ? 21.031 -3.414 4.326 1.00 93.31 77 ARG A C 1
ATOM 643 O O . ARG A 1 77 ? 21.768 -2.572 3.801 1.00 93.31 77 ARG A O 1
ATOM 650 N N . CYS A 1 78 ? 20.722 -3.410 5.618 1.00 92.75 78 CYS A N 1
ATOM 651 C CA . CYS A 1 78 ? 21.136 -2.385 6.569 1.00 92.75 78 CYS A CA 1
ATOM 652 C C . CYS A 1 78 ? 22.135 -2.905 7.612 1.00 92.75 78 CYS A C 1
ATOM 654 O O . CYS A 1 78 ? 22.508 -2.141 8.501 1.00 92.75 78 CYS A O 1
ATOM 656 N N . SER A 1 79 ? 22.593 -4.160 7.491 1.00 93.31 79 SER A N 1
ATOM 657 C CA . SER A 1 79 ? 23.501 -4.807 8.451 1.00 93.31 79 SER A CA 1
ATOM 658 C C . SER A 1 79 ? 22.988 -4.707 9.893 1.00 93.31 79 SER A C 1
ATOM 660 O O . SER A 1 79 ? 23.730 -4.345 10.808 1.00 93.31 79 SER A O 1
ATOM 662 N N . LEU A 1 80 ? 21.691 -4.964 10.079 1.00 94.25 80 LEU A N 1
ATOM 663 C CA . LEU A 1 80 ? 21.042 -4.911 11.392 1.00 94.25 80 LEU A CA 1
ATOM 664 C C . LEU A 1 80 ? 21.325 -6.202 12.178 1.00 94.25 80 LEU A C 1
ATOM 666 O O . LEU A 1 80 ? 21.704 -7.211 11.579 1.00 94.25 80 LEU A O 1
ATOM 670 N N . PRO A 1 81 ? 21.163 -6.190 13.513 1.00 93.69 81 PRO A N 1
ATOM 671 C CA . PRO A 1 81 ? 21.248 -7.405 14.314 1.00 93.69 81 PRO A CA 1
ATOM 672 C C . PRO A 1 81 ? 20.236 -8.461 13.855 1.00 93.69 81 PRO A C 1
ATOM 674 O O . PRO A 1 81 ? 19.129 -8.114 13.452 1.00 93.69 81 PRO A O 1
ATOM 677 N N . GLU A 1 82 ? 20.614 -9.734 13.975 1.00 93.88 82 GLU A N 1
ATOM 678 C CA . GLU A 1 82 ? 19.712 -10.870 13.751 1.00 93.88 82 GLU A CA 1
ATOM 679 C C . GLU A 1 82 ? 18.496 -10.781 14.684 1.00 93.88 82 GLU A C 1
ATOM 681 O O . GLU A 1 82 ? 18.646 -10.539 15.887 1.00 93.88 82 GLU A O 1
ATOM 686 N N . GLY A 1 83 ? 17.299 -10.987 14.131 1.00 91.06 83 GLY A N 1
ATOM 687 C CA . GLY A 1 83 ? 16.044 -10.851 14.866 1.00 91.06 83 GLY A CA 1
ATOM 688 C C . GLY A 1 83 ? 15.559 -9.404 14.958 1.00 91.06 83 GLY A C 1
ATOM 689 O O . GLY A 1 83 ? 14.916 -9.033 15.939 1.00 91.06 83 GLY A O 1
ATOM 690 N N . PHE A 1 84 ? 15.882 -8.572 13.967 1.00 94.00 84 PHE A N 1
ATOM 691 C CA . PHE A 1 84 ? 15.331 -7.231 13.840 1.00 94.00 84 PHE A CA 1
ATOM 692 C C . PHE A 1 84 ? 13.809 -7.297 13.667 1.00 94.00 84 PHE A C 1
ATOM 694 O O . PHE A 1 84 ? 13.276 -7.986 12.794 1.00 94.00 84 PHE A O 1
ATOM 701 N N . GLU A 1 85 ? 13.100 -6.509 14.472 1.00 94.12 85 GLU A N 1
ATOM 702 C CA . GLU A 1 85 ? 11.648 -6.401 14.410 1.00 94.12 85 GLU A CA 1
ATOM 703 C C . GLU A 1 85 ? 11.218 -4.953 14.188 1.00 94.12 85 GLU A C 1
ATOM 705 O O . GLU A 1 85 ? 11.670 -4.020 14.858 1.00 94.12 85 GLU A O 1
ATOM 710 N N . SER A 1 86 ? 10.314 -4.774 13.231 1.00 95.00 86 SER A N 1
ATOM 711 C CA . SER A 1 86 ? 9.625 -3.510 12.991 1.00 95.00 86 SER A CA 1
ATOM 712 C C . SER A 1 86 ? 8.387 -3.390 13.868 1.00 95.00 86 SER A C 1
ATOM 714 O O . SER A 1 86 ? 7.719 -4.381 14.157 1.00 95.00 86 SER A O 1
ATOM 716 N N . ASP A 1 87 ? 8.017 -2.158 14.207 1.00 95.44 87 ASP A N 1
ATOM 717 C CA . ASP A 1 87 ? 6.752 -1.896 14.886 1.00 95.44 87 ASP A CA 1
ATOM 718 C C . ASP A 1 87 ? 5.602 -1.861 13.873 1.00 95.44 87 ASP A C 1
ATOM 720 O O . ASP A 1 87 ? 5.703 -1.212 12.822 1.00 95.44 87 ASP A O 1
ATOM 724 N N . LEU A 1 88 ? 4.522 -2.583 14.171 1.00 97.12 88 LEU A N 1
ATOM 725 C CA . LEU A 1 88 ? 3.436 -2.850 13.233 1.00 97.12 88 LEU A CA 1
ATOM 726 C C . LEU A 1 88 ? 2.068 -2.636 13.849 1.00 97.12 88 LEU A C 1
ATOM 728 O O . LEU A 1 88 ? 1.712 -3.233 14.865 1.00 97.12 88 LEU A O 1
ATOM 732 N N . TRP A 1 89 ? 1.271 -1.848 13.139 1.00 98.12 89 TRP A N 1
ATOM 733 C CA . TRP A 1 89 ? -0.076 -1.494 13.544 1.00 98.12 89 TRP A CA 1
ATOM 734 C C . TRP A 1 89 ? -1.054 -1.736 12.409 1.00 98.12 89 TRP A C 1
ATOM 736 O O . TRP A 1 89 ? -0.846 -1.282 11.284 1.00 98.12 89 TRP A O 1
ATOM 746 N N . ARG A 1 90 ? -2.153 -2.415 12.712 1.00 98.50 90 ARG A N 1
ATOM 747 C CA . ARG A 1 90 ? -3.327 -2.502 11.853 1.00 98.50 90 ARG A CA 1
ATOM 748 C C . ARG A 1 90 ? -4.336 -1.461 12.304 1.00 98.50 90 ARG A C 1
ATOM 750 O O . ARG A 1 90 ? -4.683 -1.394 13.477 1.00 98.50 90 ARG A O 1
ATOM 757 N N . VAL A 1 91 ? -4.804 -0.655 11.363 1.00 98.62 91 VAL A N 1
ATOM 758 C CA . VAL A 1 91 ? -5.870 0.321 11.573 1.00 98.62 91 VAL A CA 1
ATOM 759 C C . VAL A 1 91 ? -7.055 -0.093 10.723 1.00 98.62 91 VAL A C 1
ATOM 761 O O . VAL A 1 91 ? -6.963 -0.076 9.498 1.00 98.62 91 VAL A O 1
ATOM 764 N N . SER A 1 92 ? -8.149 -0.452 11.375 1.00 98.69 92 SER A N 1
ATOM 765 C CA . SER A 1 92 ? -9.385 -0.925 10.752 1.00 98.69 92 SER A CA 1
ATOM 766 C C . SER A 1 92 ? -10.478 0.122 10.924 1.00 98.69 92 SER A C 1
ATOM 768 O O . SER A 1 92 ? -10.639 0.658 12.020 1.00 98.69 92 SER A O 1
ATOM 770 N N . PHE A 1 93 ? -11.222 0.423 9.861 1.00 98.50 93 PHE A N 1
ATOM 771 C CA . PHE A 1 93 ? -12.193 1.521 9.839 1.00 98.50 93 PHE A CA 1
ATOM 772 C C . PHE A 1 93 ? -13.614 1.001 9.628 1.00 98.50 93 PHE A C 1
ATOM 774 O O . PHE A 1 93 ? -13.851 0.198 8.723 1.00 98.50 93 PHE A O 1
ATOM 781 N N . PHE A 1 94 ? -14.559 1.510 10.417 1.00 98.31 94 PHE A N 1
ATOM 782 C CA . PHE A 1 94 ? -15.973 1.136 10.348 1.00 98.31 94 PHE A CA 1
ATOM 783 C C . PHE A 1 94 ? -16.856 2.382 10.266 1.00 98.31 94 PHE A C 1
ATOM 785 O O . PHE A 1 94 ? -16.568 3.380 10.931 1.00 98.31 94 PHE A O 1
ATOM 792 N N . ASP A 1 95 ? -17.933 2.334 9.478 1.00 97.19 95 ASP A N 1
ATOM 793 C CA . ASP A 1 95 ? -18.979 3.375 9.459 1.00 97.19 95 ASP A CA 1
ATOM 794 C C . ASP A 1 95 ? -20.057 3.184 10.542 1.00 97.19 95 ASP A C 1
ATOM 796 O O . ASP A 1 95 ? -20.995 3.970 10.633 1.00 97.19 95 ASP A O 1
ATOM 800 N N . GLU A 1 96 ? -19.886 2.185 11.409 1.00 97.00 96 GLU A N 1
ATOM 801 C CA . GLU A 1 96 ? -20.670 1.990 12.627 1.00 97.00 96 GLU A CA 1
ATOM 802 C C . GLU A 1 96 ? -19.862 2.392 13.874 1.00 97.00 96 GLU A C 1
ATOM 804 O O . GLU A 1 96 ? -18.645 2.180 13.965 1.00 97.00 96 GLU A O 1
ATOM 809 N N . SER A 1 97 ? -20.543 2.945 14.881 1.00 95.88 97 SER A N 1
ATOM 810 C CA . SER A 1 97 ? -19.963 3.223 16.198 1.00 95.88 97 SER A CA 1
ATOM 811 C C . SER A 1 97 ? -19.707 1.929 16.985 1.00 95.88 97 SER A C 1
ATOM 813 O O . SER A 1 97 ? -20.595 1.350 17.616 1.00 95.88 97 SER A O 1
ATOM 815 N N . VAL A 1 98 ? -18.451 1.483 16.982 1.00 96.75 98 VAL A N 1
ATOM 816 C CA . VAL A 1 98 ? -17.967 0.362 17.798 1.00 96.75 98 VAL A CA 1
ATOM 817 C C . VAL A 1 98 ? -17.393 0.912 19.089 1.00 96.75 98 VAL A C 1
ATOM 819 O O . VAL A 1 98 ? -16.397 1.610 19.035 1.00 96.75 98 VAL A O 1
ATOM 822 N N . THR A 1 99 ? -17.963 0.614 20.253 1.00 96.00 99 THR A N 1
ATOM 823 C CA . THR A 1 99 ? -17.512 1.194 21.542 1.00 96.00 99 THR A CA 1
ATOM 824 C C . THR A 1 99 ? -16.766 0.209 22.437 1.00 96.00 99 THR A C 1
ATOM 826 O O . THR A 1 99 ? -16.108 0.608 23.394 1.00 96.00 99 THR A O 1
ATOM 829 N N . ASN A 1 100 ? -16.893 -1.087 22.163 1.00 95.06 100 ASN A N 1
ATOM 830 C CA . ASN A 1 100 ? -16.268 -2.173 22.911 1.00 95.06 100 ASN A CA 1
ATOM 831 C C . ASN A 1 100 ? -16.270 -3.473 22.087 1.00 95.06 100 ASN A C 1
ATOM 833 O O . ASN A 1 100 ? -16.924 -3.569 21.045 1.00 95.06 100 ASN A O 1
ATOM 837 N N . GLN A 1 101 ? -15.591 -4.503 22.594 1.00 92.81 101 GLN A N 1
ATOM 838 C CA . GLN A 1 101 ? -15.501 -5.805 21.927 1.00 92.81 101 GLN A CA 1
ATOM 839 C C . GLN A 1 101 ? -16.873 -6.438 21.647 1.00 92.81 101 GLN A C 1
ATOM 841 O O . GLN A 1 101 ? -17.101 -6.966 20.565 1.00 92.81 101 GLN A O 1
ATOM 846 N N . LYS A 1 102 ? -17.826 -6.324 22.578 1.00 93.62 102 LYS A N 1
ATOM 847 C CA . LYS A 1 102 ? -19.174 -6.877 22.394 1.00 93.62 102 LYS A CA 1
ATOM 848 C C . LYS A 1 102 ? -19.928 -6.182 21.259 1.00 93.62 102 LYS A C 1
ATOM 850 O O . LYS A 1 102 ? -20.666 -6.835 20.531 1.00 93.62 102 LYS A O 1
ATOM 855 N N . SER A 1 103 ? -19.760 -4.866 21.098 1.00 95.19 103 SER A N 1
ATOM 856 C CA . SER A 1 103 ? -20.338 -4.173 19.942 1.00 95.19 103 SER A CA 1
ATOM 857 C C . SER A 1 103 ? -19.717 -4.670 18.638 1.00 95.19 103 SER A C 1
ATOM 859 O O . SER A 1 103 ? -20.469 -4.961 17.719 1.00 95.19 103 SER A O 1
ATOM 861 N N . LEU A 1 104 ? -18.396 -4.891 18.595 1.00 95.06 104 LEU A N 1
ATOM 862 C CA . LEU A 1 104 ? -17.688 -5.402 17.414 1.00 95.06 104 LEU A CA 1
ATOM 863 C C . LEU A 1 104 ? -18.171 -6.789 16.965 1.00 95.06 104 LEU A C 1
ATOM 865 O O . LEU A 1 104 ? -18.259 -7.065 15.769 1.00 95.06 104 LEU A O 1
ATOM 869 N N . GLU A 1 105 ? -18.521 -7.662 17.909 1.00 94.50 105 GLU A N 1
ATOM 870 C CA . GLU A 1 105 ? -19.100 -8.977 17.603 1.00 94.50 105 GLU A CA 1
ATOM 871 C C . GLU A 1 105 ? -20.415 -8.867 16.812 1.00 94.50 105 GLU A C 1
ATOM 873 O O . GLU A 1 105 ? -20.708 -9.736 15.994 1.00 94.50 105 GLU A O 1
ATOM 878 N N . GLY A 1 106 ? -21.186 -7.795 17.028 1.00 94.62 106 GLY A N 1
ATOM 879 C CA . GLY A 1 106 ? -22.454 -7.532 16.342 1.00 94.62 106 GLY A CA 1
ATOM 880 C C . GLY A 1 106 ? -22.351 -6.660 15.087 1.00 94.62 106 GLY A C 1
ATOM 881 O O . GLY A 1 106 ? -23.353 -6.508 14.394 1.00 94.62 106 GLY A O 1
ATOM 882 N N . VAL A 1 107 ? -21.176 -6.096 14.795 1.00 96.50 107 VAL A N 1
ATOM 883 C CA . VAL A 1 107 ? -20.953 -5.200 13.649 1.00 96.50 107 VAL A CA 1
ATOM 884 C C . VAL A 1 107 ? -21.153 -5.948 12.333 1.00 96.50 107 VAL A C 1
ATOM 886 O O . VAL A 1 107 ? -20.692 -7.084 12.170 1.00 96.50 107 VAL A O 1
ATOM 889 N N . SER A 1 108 ? -21.836 -5.320 11.379 1.00 96.19 108 SER A N 1
ATOM 890 C CA . SER A 1 108 ? -22.017 -5.891 10.042 1.00 96.19 108 SER A CA 1
ATOM 891 C C . SER A 1 108 ? -20.689 -5.970 9.281 1.00 96.19 108 SER A C 1
ATOM 893 O O . SER A 1 108 ? -19.849 -5.088 9.389 1.00 96.19 108 SER A O 1
ATOM 895 N N . GLU A 1 109 ? -20.485 -6.986 8.443 1.00 96.50 109 GLU A N 1
ATOM 896 C CA . GLU A 1 109 ? -19.345 -6.977 7.506 1.00 96.50 109 GLU A CA 1
ATOM 897 C C . GLU A 1 109 ? -19.451 -5.809 6.511 1.00 96.50 109 GLU A C 1
ATOM 899 O O . GLU A 1 109 ? -18.450 -5.228 6.094 1.00 96.50 109 GLU A O 1
ATOM 904 N N . GLU A 1 110 ? -20.681 -5.391 6.207 1.00 96.19 110 GLU A N 1
ATOM 905 C CA . GLU A 1 110 ? -20.966 -4.267 5.322 1.00 96.19 110 GLU A CA 1
ATOM 906 C C . GLU A 1 110 ? -20.581 -2.907 5.912 1.00 96.19 110 GLU A C 1
ATOM 908 O O . GLU A 1 110 ? -20.462 -1.964 5.138 1.00 96.19 110 GLU A O 1
ATOM 913 N N . SER A 1 111 ? -20.318 -2.783 7.215 1.00 97.06 111 SER A N 1
ATOM 914 C CA . SER A 1 111 ? -19.822 -1.525 7.792 1.00 97.06 111 SER A CA 1
ATOM 915 C C . SER A 1 111 ? -18.300 -1.386 7.733 1.00 97.06 111 SER A C 1
ATOM 917 O O . SER A 1 111 ? -17.755 -0.306 7.966 1.00 97.06 111 SER A O 1
ATOM 919 N N . PHE A 1 112 ? -17.580 -2.464 7.402 1.00 98.19 112 PHE A N 1
ATOM 920 C CA . PHE A 1 112 ? -16.125 -2.449 7.318 1.00 98.19 112 PHE A CA 1
ATOM 921 C C . PHE A 1 112 ? -15.642 -1.722 6.058 1.00 98.19 112 PHE A C 1
ATOM 923 O O . PHE A 1 112 ? -15.725 -2.231 4.938 1.00 98.19 112 PHE A O 1
ATOM 930 N N . LEU A 1 113 ? -15.104 -0.519 6.237 1.00 97.81 113 LEU A N 1
ATOM 931 C CA . LEU A 1 113 ? -14.718 0.376 5.145 1.00 97.81 113 LEU A CA 1
ATOM 932 C C . LEU A 1 113 ? -13.375 0.008 4.506 1.00 97.81 113 LEU A C 1
ATOM 934 O O . LEU A 1 113 ? -13.137 0.319 3.333 1.00 97.81 113 LEU A O 1
ATOM 938 N N . GLY A 1 114 ? -12.494 -0.618 5.280 1.00 98.19 114 GLY A N 1
ATOM 939 C CA . GLY A 1 114 ? -11.135 -0.937 4.873 1.00 98.19 114 GLY A CA 1
ATOM 940 C C . GLY A 1 114 ? -10.148 -0.898 6.029 1.00 98.19 114 GLY A C 1
ATOM 941 O O . GLY A 1 114 ? -10.514 -0.710 7.193 1.00 98.19 114 GLY A O 1
ATOM 942 N N . TYR A 1 115 ? -8.875 -1.062 5.687 1.00 98.75 115 TYR A N 1
ATOM 943 C CA . TYR A 1 115 ? -7.781 -1.081 6.647 1.00 98.75 115 TYR A CA 1
ATOM 944 C C . TYR A 1 115 ? -6.491 -0.469 6.091 1.00 98.75 115 TYR A C 1
ATOM 946 O O . TYR A 1 115 ? -6.310 -0.263 4.883 1.00 98.75 115 TYR A O 1
ATOM 954 N N . ALA A 1 116 ? -5.560 -0.212 7.003 1.00 98.56 116 ALA A N 1
ATOM 955 C CA . ALA A 1 116 ? -4.166 0.066 6.702 1.00 98.56 116 ALA A CA 1
ATOM 956 C C . ALA A 1 116 ? -3.242 -0.665 7.681 1.00 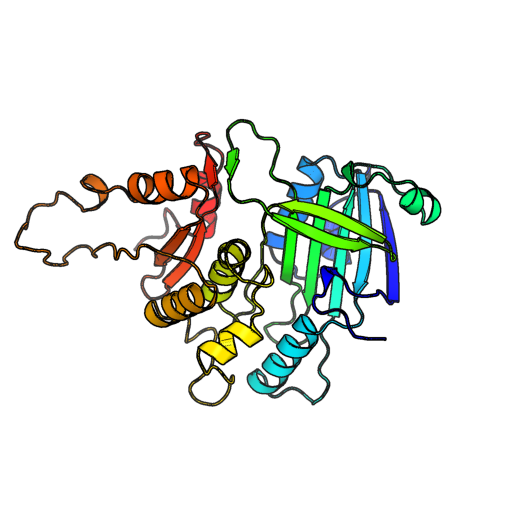98.56 116 ALA A C 1
ATOM 958 O O . ALA A 1 116 ? -3.485 -0.680 8.884 1.00 98.56 116 ALA A O 1
ATOM 959 N N . ILE A 1 117 ? -2.167 -1.240 7.155 1.00 98.50 117 ILE A N 1
ATOM 960 C CA . ILE A 1 117 ? -1.032 -1.761 7.907 1.00 98.50 117 ILE A CA 1
ATOM 961 C C . ILE A 1 117 ? 0.059 -0.697 7.883 1.00 98.50 117 ILE A C 1
ATOM 963 O O . ILE A 1 117 ? 0.591 -0.342 6.826 1.00 98.50 117 ILE A O 1
ATOM 967 N N . ILE A 1 118 ? 0.379 -0.172 9.055 1.00 98.25 118 ILE A N 1
ATOM 968 C CA . ILE A 1 118 ? 1.405 0.837 9.271 1.00 98.25 118 ILE A CA 1
ATOM 969 C C . ILE A 1 118 ? 2.625 0.126 9.835 1.00 98.25 118 ILE A C 1
ATOM 971 O O . ILE A 1 118 ? 2.534 -0.553 10.854 1.00 98.25 118 ILE A O 1
ATOM 975 N N . LYS A 1 119 ? 3.765 0.300 9.172 1.00 97.12 119 LYS A N 1
ATOM 976 C CA . LYS A 1 119 ? 5.048 -0.266 9.579 1.00 97.12 119 LYS A CA 1
ATOM 977 C C . LYS A 1 119 ? 6.024 0.852 9.892 1.00 97.12 119 LYS A C 1
ATOM 979 O O . LYS A 1 119 ? 6.130 1.812 9.125 1.00 97.12 119 LYS A O 1
ATOM 984 N N . ARG A 1 120 ? 6.743 0.724 11.000 1.00 95.88 120 ARG A N 1
ATOM 985 C CA . ARG A 1 120 ? 7.848 1.602 11.371 1.00 95.88 120 ARG A CA 1
ATOM 986 C C . ARG A 1 120 ? 9.102 0.762 11.546 1.00 95.88 120 ARG A C 1
ATOM 988 O O . ARG A 1 120 ? 9.189 -0.088 12.428 1.00 95.88 120 ARG A O 1
ATOM 995 N N . ASP A 1 121 ? 10.070 1.033 10.688 1.00 94.06 121 ASP A N 1
ATOM 996 C CA . ASP A 1 121 ? 11.372 0.389 10.701 1.00 94.06 121 ASP A CA 1
ATOM 997 C C . ASP A 1 121 ? 12.310 1.276 11.532 1.00 94.06 121 ASP A C 1
ATOM 999 O O . ASP A 1 121 ? 12.601 2.393 11.112 1.00 94.06 121 ASP A O 1
ATOM 1003 N N . ALA A 1 122 ? 12.764 0.828 12.709 1.00 91.25 122 ALA A N 1
ATOM 1004 C CA . ALA A 1 122 ? 13.626 1.613 13.608 1.00 91.25 122 ALA A CA 1
ATOM 1005 C C . ALA A 1 122 ? 15.082 1.714 13.092 1.00 91.25 122 ALA A C 1
ATOM 1007 O O . ALA A 1 122 ? 16.045 1.370 13.776 1.00 91.25 122 ALA A O 1
ATOM 1008 N N . ILE A 1 123 ? 15.243 2.164 11.846 1.00 89.81 123 ILE A N 1
ATOM 1009 C CA . ILE A 1 123 ? 16.494 2.201 11.089 1.00 89.81 123 ILE A CA 1
ATOM 1010 C C . ILE A 1 123 ? 16.848 3.663 10.821 1.00 89.81 123 ILE A C 1
ATOM 1012 O O . ILE A 1 123 ? 16.349 4.240 9.865 1.00 89.81 123 ILE A O 1
ATOM 1016 N N . SER A 1 124 ? 17.720 4.263 11.638 1.00 84.69 124 SER A N 1
ATOM 1017 C CA . SER A 1 124 ? 18.294 5.620 11.482 1.00 84.69 124 SER A CA 1
ATOM 1018 C C . SER A 1 124 ? 17.506 6.585 10.558 1.00 84.69 124 SER A C 1
ATOM 1020 O O . SER A 1 124 ? 16.396 6.986 10.893 1.00 84.69 124 SER A O 1
ATOM 1022 N N . ARG A 1 125 ? 18.035 6.958 9.379 1.00 78.50 125 ARG A N 1
ATOM 1023 C CA . ARG A 1 125 ? 17.424 7.910 8.419 1.00 78.50 125 ARG A CA 1
ATOM 1024 C C . ARG A 1 125 ? 16.052 7.488 7.858 1.00 78.50 125 ARG A C 1
ATOM 1026 O O . ARG A 1 125 ? 15.400 8.280 7.179 1.00 78.50 125 ARG A O 1
ATOM 1033 N N . HIS A 1 126 ? 15.620 6.265 8.139 1.00 81.88 126 HIS A N 1
ATOM 1034 C CA . HIS A 1 126 ? 14.368 5.658 7.701 1.00 81.88 126 HIS A CA 1
ATOM 1035 C C . HIS A 1 126 ? 13.407 5.375 8.869 1.00 81.88 126 HIS A C 1
ATOM 1037 O O . HIS A 1 126 ? 12.373 4.754 8.638 1.00 81.88 126 HIS A O 1
ATOM 1043 N N . ASP A 1 127 ? 13.693 5.874 10.081 1.00 88.44 127 ASP A N 1
ATOM 1044 C CA . ASP A 1 127 ? 12.829 5.739 11.261 1.00 88.44 127 ASP A CA 1
ATOM 1045 C C . ASP A 1 127 ? 11.563 6.599 11.151 1.00 88.44 127 ASP A C 1
ATOM 1047 O O . ASP A 1 127 ? 11.441 7.683 11.727 1.00 88.44 127 ASP A O 1
ATOM 1051 N N . ARG A 1 128 ? 10.618 6.131 10.335 1.00 90.56 128 ARG A N 1
ATOM 1052 C CA . ARG A 1 128 ? 9.336 6.795 10.107 1.00 90.56 128 ARG A CA 1
ATOM 1053 C C . ARG A 1 128 ? 8.228 5.792 9.786 1.00 90.56 128 ARG A C 1
ATOM 1055 O O . ARG A 1 128 ? 8.468 4.851 9.026 1.00 90.56 128 ARG A O 1
ATOM 1062 N N . PRO A 1 129 ? 7.004 6.006 10.296 1.00 95.25 129 PRO A N 1
ATOM 1063 C CA . PRO A 1 129 ? 5.851 5.211 9.907 1.00 95.25 129 PRO A CA 1
ATOM 1064 C C . PRO A 1 129 ? 5.560 5.345 8.410 1.00 95.25 129 PRO A C 1
ATOM 1066 O O . PRO A 1 129 ? 5.525 6.449 7.851 1.00 95.25 129 PRO A O 1
ATOM 1069 N N . ARG A 1 130 ? 5.298 4.213 7.765 1.00 95.69 130 ARG A N 1
ATOM 1070 C CA . ARG A 1 130 ? 4.823 4.131 6.382 1.00 95.69 130 ARG A CA 1
ATOM 1071 C C . ARG A 1 130 ? 3.663 3.159 6.280 1.00 95.69 130 ARG A C 1
ATOM 1073 O O . ARG A 1 130 ? 3.523 2.242 7.082 1.00 95.69 130 ARG A O 1
ATOM 1080 N N . VAL A 1 131 ? 2.863 3.332 5.243 1.00 97.75 131 VAL A N 1
ATOM 1081 C CA . VAL A 1 131 ? 1.814 2.386 4.877 1.00 97.75 131 VAL A CA 1
ATOM 1082 C C . VAL A 1 131 ? 2.472 1.197 4.182 1.00 97.75 131 VAL A C 1
ATOM 1084 O O . VAL A 1 131 ? 2.896 1.307 3.033 1.00 97.75 131 VAL A O 1
ATOM 1087 N N . TYR A 1 132 ? 2.585 0.073 4.883 1.00 97.62 132 TYR A N 1
ATOM 1088 C CA . TYR A 1 132 ? 3.036 -1.186 4.289 1.00 97.62 132 TYR A CA 1
ATOM 1089 C C . TYR A 1 132 ? 2.008 -1.710 3.284 1.00 97.62 132 TYR A C 1
ATOM 1091 O O . TYR A 1 132 ? 2.364 -2.155 2.194 1.00 97.62 132 TYR A O 1
ATOM 1099 N N . GLU A 1 133 ? 0.732 -1.601 3.651 1.00 97.88 133 GLU A N 1
ATOM 1100 C CA . GLU A 1 133 ? -0.412 -2.025 2.855 1.00 97.88 133 GLU A CA 1
ATOM 1101 C C . GLU A 1 133 ? -1.655 -1.245 3.290 1.00 97.88 133 GLU A C 1
ATOM 1103 O O . GLU A 1 133 ? -1.814 -0.920 4.462 1.00 97.88 133 GLU A O 1
ATOM 1108 N N . SER A 1 134 ? -2.558 -0.949 2.368 1.00 98.25 134 SER A N 1
ATOM 1109 C CA . SER A 1 134 ? -3.887 -0.432 2.665 1.00 98.25 134 SER A CA 1
ATOM 1110 C C . SER A 1 134 ? -4.863 -0.889 1.598 1.00 98.25 134 SER A C 1
ATOM 1112 O O . SER A 1 134 ? -4.526 -0.890 0.416 1.00 98.25 134 SER A O 1
ATOM 1114 N N . VAL A 1 135 ? -6.075 -1.242 2.018 1.00 97.81 135 VAL A N 1
ATOM 1115 C CA . VAL A 1 135 ? -7.187 -1.537 1.118 1.00 97.81 135 VAL A CA 1
ATOM 1116 C C . VAL A 1 135 ? -8.427 -0.830 1.633 1.00 97.81 135 VAL A C 1
ATOM 1118 O O . VAL A 1 135 ? -8.794 -0.972 2.797 1.00 97.81 135 VAL A O 1
ATOM 1121 N N . PHE A 1 136 ? -9.084 -0.093 0.745 1.00 95.81 136 PHE A N 1
ATOM 1122 C CA . PHE A 1 136 ? -10.340 0.597 1.016 1.00 95.81 136 PHE A CA 1
ATOM 1123 C C . PHE A 1 136 ? -11.346 0.327 -0.086 1.00 95.81 136 PHE A C 1
ATOM 1125 O O . PHE A 1 136 ? -10.974 0.152 -1.250 1.00 95.81 136 PHE A O 1
ATOM 1132 N N . ARG A 1 137 ? -12.625 0.392 0.286 1.00 93.50 137 ARG A N 1
ATOM 1133 C CA . ARG A 1 137 ? -13.720 0.467 -0.680 1.00 93.50 137 ARG A CA 1
ATOM 1134 C C . ARG A 1 137 ? -13.507 1.630 -1.639 1.00 93.50 137 ARG A C 1
ATOM 1136 O O . ARG A 1 137 ? -13.032 2.701 -1.245 1.00 93.50 137 ARG A O 1
ATOM 1143 N N . LYS A 1 138 ? -13.901 1.444 -2.899 1.00 89.62 138 LYS A N 1
ATOM 1144 C CA . LYS A 1 138 ? -13.933 2.543 -3.863 1.00 89.62 138 LYS A CA 1
ATOM 1145 C C . LYS A 1 138 ? -14.811 3.675 -3.340 1.00 89.62 138 LYS A C 1
ATOM 1147 O O . LYS A 1 138 ? -15.906 3.450 -2.830 1.00 89.62 138 LYS A O 1
ATOM 1152 N N . SER A 1 139 ? -14.342 4.907 -3.521 1.00 82.88 139 SER A N 1
ATOM 1153 C CA . SER A 1 139 ? -15.147 6.091 -3.233 1.00 82.88 139 SER A CA 1
ATOM 1154 C C . SER A 1 139 ? -16.453 6.098 -4.039 1.00 82.88 139 SER A C 1
ATOM 1156 O O . SER A 1 139 ? -16.470 5.769 -5.226 1.00 82.88 139 SER A O 1
ATOM 1158 N N . ASN A 1 140 ? -17.536 6.549 -3.404 1.00 76.56 140 ASN A N 1
ATOM 1159 C CA . ASN A 1 140 ? -18.872 6.658 -3.999 1.00 76.56 140 ASN A CA 1
ATOM 1160 C C . ASN A 1 140 ? -19.032 7.858 -4.956 1.00 76.56 140 ASN A C 1
ATOM 1162 O O . ASN A 1 140 ? -20.155 8.210 -5.321 1.00 76.56 140 ASN A O 1
ATOM 1166 N N . HIS A 1 141 ? -17.946 8.524 -5.361 1.00 80.75 141 HIS A N 1
ATOM 1167 C CA . HIS A 1 141 ? -18.029 9.582 -6.369 1.00 80.75 141 HIS A CA 1
ATOM 1168 C C . HIS A 1 141 ? -18.493 9.001 -7.709 1.00 80.75 141 HIS A C 1
ATOM 1170 O O . HIS A 1 141 ? -17.807 8.170 -8.299 1.00 80.75 141 HIS A O 1
ATOM 1176 N N . LEU A 1 142 ? -19.639 9.481 -8.202 1.00 77.56 142 LEU A N 1
ATOM 1177 C CA . LEU A 1 142 ? -20.299 8.980 -9.418 1.00 77.56 142 LEU A CA 1
ATOM 1178 C C . LEU A 1 142 ? -19.396 8.991 -10.658 1.00 77.56 142 LEU A C 1
ATOM 1180 O O . LEU A 1 142 ? -19.532 8.129 -11.519 1.00 77.56 142 LEU A O 1
ATOM 1184 N N . ASN A 1 143 ? -18.460 9.938 -10.725 1.00 83.88 143 ASN A N 1
ATOM 1185 C CA . ASN A 1 143 ? -17.567 10.096 -11.869 1.00 83.88 143 ASN A CA 1
ATOM 1186 C C . ASN A 1 143 ? -16.287 9.259 -11.750 1.00 83.88 143 ASN A C 1
ATOM 1188 O O . ASN A 1 143 ? -15.520 9.215 -12.704 1.00 83.88 143 ASN A O 1
ATOM 1192 N N . ASN A 1 144 ? -16.046 8.595 -10.612 1.00 86.19 144 ASN A N 1
ATOM 1193 C CA . ASN A 1 144 ? -14.872 7.751 -10.427 1.00 86.19 144 ASN A CA 1
ATOM 1194 C C . ASN A 1 144 ? -15.145 6.339 -10.943 1.00 86.19 144 ASN A C 1
ATOM 1196 O O . ASN A 1 144 ? -15.889 5.540 -10.353 1.00 86.19 144 ASN A O 1
ATOM 1200 N N . TYR A 1 145 ? -14.468 6.018 -12.034 1.00 88.62 145 TYR A N 1
ATOM 1201 C CA . TYR A 1 145 ? -14.484 4.705 -12.628 1.00 88.62 145 TYR A CA 1
ATOM 1202 C C . TYR A 1 145 ? -13.226 3.947 -12.241 1.00 88.62 145 TYR A C 1
ATOM 1204 O O . TYR A 1 145 ? -12.114 4.375 -12.523 1.00 88.62 145 TYR A O 1
ATOM 1212 N N . VAL A 1 146 ? -13.398 2.804 -11.595 1.00 89.00 146 VAL A N 1
ATOM 1213 C CA . VAL A 1 146 ? -12.298 1.902 -11.265 1.00 89.00 146 VAL A CA 1
ATOM 1214 C C . VAL A 1 146 ? -12.832 0.490 -11.497 1.00 89.00 146 VAL A C 1
ATOM 1216 O O . VAL A 1 146 ? -13.970 0.202 -11.113 1.00 89.00 146 VAL A O 1
ATOM 1219 N N . ARG A 1 147 ? -12.068 -0.357 -12.197 1.00 87.50 147 ARG A N 1
ATOM 1220 C CA . ARG A 1 147 ? -12.427 -1.760 -12.462 1.00 87.50 147 ARG A CA 1
ATOM 1221 C C . ARG A 1 147 ? -11.346 -2.724 -12.015 1.00 87.50 147 ARG A C 1
ATOM 1223 O O . ARG A 1 147 ? -10.189 -2.357 -11.837 1.00 87.50 147 ARG A O 1
ATOM 1230 N N . GLY A 1 148 ? -11.748 -3.970 -11.794 1.00 84.00 148 GLY A N 1
ATOM 1231 C CA . GLY A 1 148 ? -10.842 -4.992 -11.289 1.00 84.00 148 GLY A CA 1
ATOM 1232 C C . GLY A 1 148 ? -10.635 -4.927 -9.776 1.00 84.00 148 GLY A C 1
ATOM 1233 O O . GLY A 1 148 ? -9.606 -5.374 -9.281 1.00 84.00 148 GLY A O 1
ATOM 1234 N N . GLU A 1 149 ? -11.602 -4.427 -9.014 1.00 90.25 149 GLU A N 1
ATOM 1235 C CA . GLU A 1 149 ? -11.579 -4.611 -7.564 1.00 90.25 149 GLU A CA 1
ATOM 1236 C C . GLU A 1 149 ? -11.524 -6.101 -7.218 1.00 90.25 149 GLU A C 1
ATOM 1238 O O . GLU A 1 149 ? -12.035 -6.965 -7.947 1.00 90.25 149 GLU A O 1
ATOM 1243 N N . LYS A 1 150 ? -10.875 -6.404 -6.102 1.00 92.06 150 LYS A N 1
ATOM 1244 C CA . LYS A 1 150 ? -10.827 -7.746 -5.539 1.00 92.06 150 LYS A CA 1
ATOM 1245 C C . LYS A 1 150 ? -11.283 -7.683 -4.087 1.00 92.06 150 LYS A C 1
ATOM 1247 O O . LYS A 1 150 ? -11.102 -6.663 -3.429 1.00 92.06 150 LYS A O 1
ATOM 1252 N N . GLN A 1 151 ? -11.871 -8.773 -3.604 1.00 95.50 151 GLN A N 1
ATOM 1253 C CA . GLN A 1 151 ? -12.120 -8.961 -2.183 1.00 95.50 151 GLN A CA 1
ATOM 1254 C C . GLN A 1 151 ? -10.821 -9.302 -1.436 1.00 95.50 151 GLN A C 1
ATOM 1256 O O . GLN A 1 151 ? -10.102 -10.237 -1.799 1.00 95.50 151 GLN A O 1
ATOM 1261 N N . TRP A 1 152 ? -10.571 -8.561 -0.367 1.00 97.00 152 TRP A N 1
ATOM 1262 C CA . TRP A 1 152 ? -9.503 -8.750 0.604 1.00 97.00 152 TRP A CA 1
ATOM 1263 C C . TRP A 1 152 ? -10.124 -9.119 1.940 1.00 97.00 152 TRP A C 1
ATOM 1265 O O . TRP A 1 152 ? -11.165 -8.575 2.293 1.00 97.00 152 TRP A O 1
ATOM 1275 N N . ASN A 1 153 ? -9.486 -10.012 2.687 1.00 96.75 153 ASN A N 1
ATOM 1276 C CA . ASN A 1 153 ? -9.923 -10.345 4.035 1.00 96.75 153 ASN A CA 1
ATOM 1277 C C . ASN A 1 153 ? -8.962 -9.706 5.033 1.00 96.75 153 ASN A C 1
ATOM 1279 O O . ASN A 1 153 ? -7.746 -9.855 4.918 1.00 96.75 153 ASN A O 1
ATOM 1283 N N . CYS A 1 154 ? -9.518 -8.999 6.007 1.00 97.81 154 CYS A N 1
ATOM 1284 C CA . CYS A 1 154 ? -8.781 -8.416 7.113 1.00 97.81 154 CYS A CA 1
ATOM 1285 C C . CYS A 1 154 ? -9.300 -9.026 8.407 1.00 97.81 154 CYS A C 1
ATOM 1287 O O . CYS A 1 154 ? -10.496 -8.966 8.682 1.00 97.81 154 CYS A O 1
ATOM 1289 N N . ARG A 1 155 ? -8.419 -9.601 9.218 1.00 97.12 155 ARG A N 1
ATOM 1290 C CA . ARG A 1 155 ? -8.794 -10.044 10.559 1.00 97.12 155 ARG A CA 1
ATOM 1291 C C . ARG A 1 155 ? -8.841 -8.824 11.470 1.00 97.12 155 ARG A C 1
ATOM 1293 O O . ARG A 1 155 ? -7.971 -7.979 11.357 1.00 97.12 155 ARG A O 1
ATOM 1300 N N . VAL A 1 156 ? -9.826 -8.705 12.350 1.00 97.31 156 VAL A N 1
ATOM 1301 C CA . VAL A 1 156 ? -9.936 -7.626 13.346 1.00 97.31 156 VAL A CA 1
ATOM 1302 C C . VAL A 1 156 ? -10.465 -8.242 14.635 1.00 97.31 156 VAL A C 1
ATOM 1304 O O . VAL A 1 156 ? -11.552 -8.821 14.633 1.00 97.31 156 VAL A O 1
ATOM 1307 N N . ASN A 1 157 ? -9.679 -8.204 15.717 1.00 94.19 157 ASN A N 1
ATOM 1308 C CA . ASN A 1 157 ? -9.977 -8.888 16.985 1.00 94.19 157 ASN A CA 1
ATOM 1309 C C . ASN A 1 157 ? -10.474 -10.338 16.808 1.00 94.19 157 ASN A C 1
ATOM 1311 O O . ASN A 1 157 ? -11.446 -10.772 17.426 1.00 94.19 157 ASN A O 1
ATOM 1315 N N . GLY A 1 158 ? -9.809 -11.091 15.926 1.00 92.50 158 GLY A N 1
ATOM 1316 C CA . GLY A 1 158 ? -10.087 -12.510 15.683 1.00 92.50 158 GLY A CA 1
ATOM 1317 C C . GLY A 1 158 ? -11.233 -12.816 14.711 1.00 92.50 158 GLY A C 1
ATOM 1318 O O . GLY A 1 158 ? -11.416 -13.983 14.375 1.00 92.50 158 GLY A O 1
ATOM 1319 N N . ARG A 1 159 ? -11.970 -11.811 14.223 1.00 95.25 159 ARG A N 1
ATOM 1320 C CA . ARG A 1 159 ? -13.022 -11.976 13.208 1.00 95.25 159 ARG A CA 1
ATOM 1321 C C . ARG A 1 159 ? -12.537 -11.507 11.840 1.00 95.25 159 ARG A C 1
ATOM 1323 O O . ARG A 1 159 ? -11.849 -10.498 11.755 1.00 95.25 159 ARG A O 1
ATOM 1330 N N . ASP A 1 160 ? -12.905 -12.219 10.782 1.00 96.44 160 ASP A N 1
ATOM 1331 C CA . ASP A 1 160 ? -12.552 -11.838 9.413 1.00 96.44 160 ASP A CA 1
ATOM 1332 C C . ASP A 1 160 ? -13.601 -10.872 8.843 1.00 96.44 160 ASP A C 1
ATOM 1334 O O . ASP A 1 160 ? -14.801 -11.126 8.925 1.00 96.44 160 ASP A O 1
ATOM 1338 N N . PHE A 1 161 ? -13.134 -9.764 8.271 1.00 98.00 161 PHE A N 1
ATOM 1339 C CA . PHE A 1 161 ? -13.945 -8.748 7.615 1.00 98.00 161 PHE A CA 1
ATOM 1340 C C . PHE A 1 161 ? -13.515 -8.617 6.147 1.00 98.00 161 PHE A C 1
ATOM 1342 O O . PHE A 1 161 ? -12.358 -8.268 5.873 1.00 98.00 161 PHE A O 1
ATOM 1349 N N . PRO A 1 162 ? -14.407 -8.911 5.186 1.00 97.88 162 PRO A N 1
ATOM 1350 C CA . PRO A 1 162 ? -14.113 -8.751 3.773 1.00 97.88 162 PRO A CA 1
ATOM 1351 C C . PRO A 1 162 ? -14.240 -7.284 3.339 1.00 97.88 162 PRO A C 1
ATOM 1353 O O . PRO A 1 162 ? -15.149 -6.568 3.749 1.00 97.88 162 PRO A O 1
ATOM 1356 N N . VAL A 1 163 ? -13.357 -6.836 2.449 1.00 97.12 163 VAL A N 1
ATOM 1357 C CA . VAL A 1 163 ? -13.452 -5.535 1.778 1.00 97.12 163 VAL A CA 1
ATOM 1358 C C . VAL A 1 163 ? -13.117 -5.677 0.301 1.00 97.12 163 VAL A C 1
ATOM 1360 O O . VAL A 1 163 ? -12.102 -6.259 -0.071 1.00 97.12 163 VAL A O 1
ATOM 1363 N N . VAL A 1 164 ? -13.976 -5.143 -0.563 1.00 96.06 164 VAL A N 1
ATOM 1364 C CA . VAL A 1 164 ? -13.719 -5.065 -2.004 1.00 96.06 164 VAL A CA 1
ATOM 1365 C C . VAL A 1 164 ? -13.037 -3.735 -2.297 1.00 96.06 164 VAL A C 1
ATOM 1367 O O . VAL A 1 164 ? -13.586 -2.685 -1.977 1.00 96.06 164 VAL A O 1
ATOM 1370 N N . GLY A 1 165 ? -11.831 -3.778 -2.860 1.00 94.75 165 GLY A N 1
ATOM 1371 C CA . GLY A 1 165 ? -11.048 -2.570 -3.094 1.00 94.75 165 GLY A CA 1
ATOM 1372 C C . GLY A 1 165 ? -9.714 -2.812 -3.788 1.00 94.75 165 GLY A C 1
ATOM 1373 O O . GLY A 1 165 ? -9.471 -3.877 -4.367 1.00 94.75 165 GLY A O 1
ATOM 1374 N N . TYR A 1 166 ? -8.844 -1.804 -3.705 1.00 92.00 166 TYR A N 1
ATOM 1375 C CA . TYR A 1 166 ? -7.507 -1.812 -4.298 1.00 92.00 166 TYR A CA 1
ATOM 1376 C C . TYR A 1 166 ? -6.424 -1.707 -3.243 1.00 92.00 166 TYR A C 1
ATOM 1378 O O . TYR A 1 166 ? -6.559 -0.955 -2.279 1.00 92.00 166 TYR A O 1
ATOM 1386 N N . LEU A 1 167 ? -5.334 -2.431 -3.483 1.00 95.50 167 LEU A N 1
ATOM 1387 C CA . LEU A 1 167 ? -4.135 -2.348 -2.673 1.00 95.50 167 LEU A CA 1
ATOM 1388 C C . LEU A 1 167 ? -3.398 -1.039 -2.961 1.00 95.50 167 LEU A C 1
ATOM 1390 O O . LEU A 1 167 ? -3.140 -0.684 -4.107 1.00 95.50 167 LEU A O 1
ATOM 1394 N N . TYR A 1 168 ? -3.028 -0.347 -1.896 1.00 96.31 168 TYR A N 1
ATOM 1395 C CA . TYR A 1 168 ? -2.056 0.730 -1.896 1.00 96.31 168 TYR A CA 1
ATOM 1396 C C . TYR A 1 168 ? -0.908 0.357 -0.959 1.00 96.31 168 TYR A C 1
ATOM 1398 O O . TYR A 1 168 ? -1.131 -0.176 0.125 1.00 96.31 168 TYR A O 1
ATOM 1406 N N . ALA A 1 169 ? 0.325 0.669 -1.346 1.00 96.75 169 ALA A N 1
ATOM 1407 C CA . ALA A 1 169 ? 1.497 0.470 -0.506 1.00 96.75 169 ALA A CA 1
ATOM 1408 C C . ALA A 1 169 ? 2.537 1.566 -0.754 1.00 96.75 169 ALA A C 1
ATOM 1410 O O . ALA A 1 169 ? 2.641 2.111 -1.854 1.00 96.75 169 ALA A O 1
ATOM 1411 N N . GLN A 1 170 ? 3.326 1.883 0.272 1.00 95.81 170 GLN A N 1
ATOM 1412 C CA . GLN A 1 170 ? 4.465 2.788 0.162 1.00 95.81 170 GLN A CA 1
ATOM 1413 C C . GLN A 1 170 ? 5.778 2.023 0.059 1.00 95.81 170 GLN A C 1
ATOM 1415 O O . GLN A 1 170 ? 6.031 1.093 0.828 1.00 95.81 170 GLN A O 1
ATOM 1420 N N . GLN A 1 171 ? 6.644 2.501 -0.837 1.00 94.56 171 GLN A N 1
ATOM 1421 C CA . GLN A 1 171 ? 8.027 2.045 -0.918 1.00 94.56 171 GLN A CA 1
ATOM 1422 C C . GLN A 1 171 ? 8.821 2.434 0.340 1.00 94.56 171 GLN A C 1
ATOM 1424 O O . GLN A 1 171 ? 8.559 3.482 0.941 1.00 94.56 171 GLN A O 1
ATOM 1429 N N . ASN A 1 172 ? 9.820 1.632 0.713 1.00 93.50 172 ASN A N 1
ATOM 1430 C CA . ASN A 1 172 ? 10.766 1.964 1.787 1.00 93.50 172 ASN A CA 1
ATOM 1431 C C . ASN A 1 172 ? 12.131 2.470 1.280 1.00 93.50 172 ASN A C 1
ATOM 1433 O O . ASN A 1 172 ? 12.910 2.982 2.084 1.00 93.50 172 ASN A O 1
ATOM 1437 N N . ASN A 1 173 ? 12.390 2.388 -0.033 1.00 92.56 173 ASN A N 1
ATOM 1438 C CA . ASN A 1 173 ? 13.654 2.746 -0.695 1.00 92.56 173 ASN A CA 1
ATOM 1439 C C . ASN A 1 173 ? 14.879 1.965 -0.190 1.00 92.56 173 ASN A C 1
ATOM 1441 O O . ASN A 1 173 ? 16.0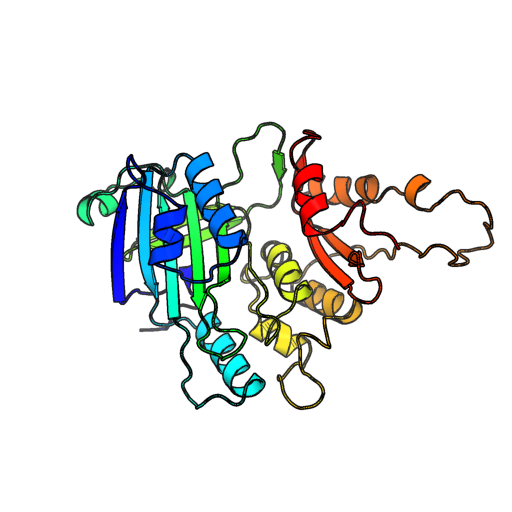08 2.409 -0.378 1.00 92.56 173 ASN A O 1
ATOM 1445 N N . LEU A 1 174 ? 14.667 0.825 0.463 1.00 93.69 174 LEU A N 1
ATOM 1446 C CA . LEU A 1 174 ? 15.723 -0.038 0.987 1.00 93.69 174 LEU A CA 1
ATOM 1447 C C . LEU A 1 174 ? 15.634 -1.425 0.359 1.00 93.69 174 LEU A C 1
ATOM 1449 O O . LEU A 1 174 ? 16.594 -1.882 -0.252 1.00 93.69 174 LEU A O 1
ATOM 1453 N N . THR A 1 175 ? 14.469 -2.060 0.483 1.00 94.81 175 THR A N 1
ATOM 1454 C CA . THR A 1 175 ? 14.206 -3.429 0.013 1.00 94.81 175 THR A CA 1
ATOM 1455 C C . THR A 1 175 ? 13.106 -3.493 -1.041 1.00 94.81 175 THR A C 1
ATOM 1457 O O . THR A 1 175 ? 12.886 -4.539 -1.647 1.00 94.81 175 THR A O 1
ATOM 1460 N N . ASN A 1 176 ? 12.418 -2.374 -1.275 1.00 95.75 176 ASN A N 1
ATOM 1461 C CA . ASN A 1 176 ? 11.464 -2.184 -2.357 1.00 95.75 176 ASN A CA 1
ATOM 1462 C C . ASN A 1 176 ? 11.457 -0.716 -2.824 1.00 95.75 176 ASN A C 1
ATOM 1464 O O . ASN A 1 176 ? 11.746 0.213 -2.064 1.00 95.75 176 ASN A O 1
ATOM 1468 N N . VAL A 1 177 ? 11.119 -0.527 -4.100 1.00 95.81 177 VAL A N 1
ATOM 1469 C CA . VAL A 1 177 ? 11.061 0.773 -4.799 1.00 95.81 177 VAL A CA 1
ATOM 1470 C C . VAL A 1 177 ? 9.709 0.957 -5.502 1.00 95.81 177 VAL A C 1
ATOM 1472 O O . VAL A 1 177 ? 8.858 0.071 -5.459 1.00 95.81 177 VAL A O 1
ATOM 1475 N N . CYS A 1 178 ? 9.502 2.084 -6.184 1.00 95.50 178 CYS A N 1
ATOM 1476 C CA . CYS A 1 178 ? 8.205 2.492 -6.728 1.00 95.50 178 CYS A CA 1
ATOM 1477 C C . CYS A 1 178 ? 7.628 1.454 -7.693 1.00 95.50 178 CYS A C 1
ATOM 1479 O O . CYS A 1 178 ? 6.449 1.119 -7.618 1.00 95.50 178 CYS A O 1
ATOM 1481 N N . ALA A 1 179 ? 8.488 0.866 -8.521 1.00 96.94 179 ALA A N 1
ATOM 1482 C CA . ALA A 1 179 ? 8.115 -0.211 -9.418 1.00 96.94 179 ALA A CA 1
ATOM 1483 C C . ALA A 1 179 ? 7.618 -1.460 -8.669 1.00 96.94 179 ALA A C 1
ATOM 1485 O O . ALA A 1 179 ? 6.636 -2.048 -9.099 1.00 96.94 179 ALA A O 1
ATOM 1486 N N . HIS A 1 180 ? 8.203 -1.826 -7.520 1.00 97.94 180 HIS A N 1
ATOM 1487 C CA . HIS A 1 180 ? 7.717 -2.962 -6.723 1.00 97.94 180 HIS A CA 1
ATOM 1488 C C . HIS A 1 180 ? 6.300 -2.716 -6.214 1.00 97.94 180 HIS A C 1
ATOM 1490 O O . HIS A 1 180 ? 5.436 -3.573 -6.358 1.00 97.94 180 HIS A O 1
ATOM 1496 N N . VAL A 1 181 ? 6.037 -1.540 -5.636 1.00 97.19 181 VAL A N 1
ATOM 1497 C CA . VAL A 1 181 ? 4.702 -1.235 -5.095 1.00 97.19 181 VAL A CA 1
ATOM 1498 C C . VAL A 1 181 ? 3.659 -1.090 -6.207 1.00 97.19 181 VAL A C 1
ATOM 1500 O O . VAL A 1 181 ? 2.527 -1.553 -6.051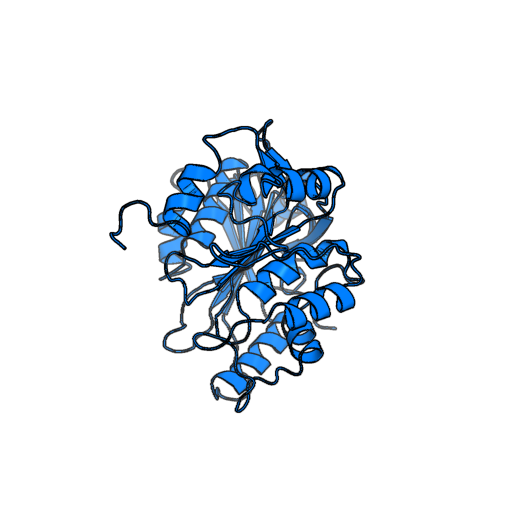 1.00 97.19 181 VAL A O 1
ATOM 1503 N N . ALA A 1 182 ? 4.042 -0.523 -7.356 1.00 97.56 182 ALA A N 1
ATOM 1504 C CA . ALA A 1 182 ? 3.178 -0.411 -8.525 1.00 97.56 182 ALA A CA 1
ATOM 1505 C C . ALA A 1 182 ? 2.852 -1.792 -9.115 1.00 97.56 182 ALA A C 1
ATOM 1507 O O . ALA A 1 182 ? 1.679 -2.109 -9.318 1.00 97.56 182 ALA A O 1
ATOM 1508 N N . VAL A 1 183 ? 3.869 -2.639 -9.309 1.00 97.56 183 VAL A N 1
ATOM 1509 C CA . VAL A 1 183 ? 3.703 -4.022 -9.769 1.00 97.56 183 VAL A CA 1
ATOM 1510 C C . VAL A 1 183 ? 2.862 -4.816 -8.779 1.00 97.56 183 VAL A C 1
ATOM 1512 O O . VAL A 1 183 ? 1.907 -5.452 -9.205 1.00 97.56 183 VAL A O 1
ATOM 1515 N N . ARG A 1 184 ? 3.132 -4.731 -7.469 1.00 97.12 184 ARG A N 1
ATOM 1516 C CA . ARG A 1 184 ? 2.359 -5.439 -6.433 1.00 97.12 184 ARG A CA 1
ATOM 1517 C C . ARG A 1 184 ? 0.883 -5.121 -6.562 1.00 97.12 184 ARG A C 1
ATOM 1519 O O . ARG A 1 184 ? 0.072 -6.035 -6.610 1.00 97.12 184 ARG A O 1
ATOM 1526 N N . THR A 1 185 ? 0.564 -3.836 -6.698 1.00 95.94 185 THR A N 1
ATOM 1527 C CA . THR A 1 185 ? -0.803 -3.331 -6.842 1.00 95.94 185 THR A CA 1
ATOM 1528 C C . THR A 1 185 ? -1.517 -3.930 -8.058 1.00 95.94 185 THR A C 1
ATOM 1530 O O . THR A 1 185 ? -2.629 -4.444 -7.920 1.00 95.94 185 THR A O 1
ATOM 1533 N N . VAL A 1 186 ? -0.897 -3.917 -9.243 1.00 95.31 186 VAL A N 1
ATOM 1534 C CA . VAL A 1 186 ? -1.533 -4.456 -10.463 1.00 95.31 186 VAL A CA 1
ATOM 1535 C C . VAL A 1 186 ? -1.532 -5.987 -10.502 1.00 95.31 186 VAL A C 1
ATOM 1537 O O . VAL A 1 186 ? -2.494 -6.591 -10.976 1.00 95.31 186 VAL A O 1
ATOM 1540 N N . ALA A 1 187 ? -0.495 -6.622 -9.949 1.00 95.19 187 ALA A N 1
ATOM 1541 C CA . ALA A 1 187 ? -0.335 -8.071 -9.893 1.00 95.19 187 ALA A CA 1
ATOM 1542 C C . ALA A 1 187 ? -1.427 -8.738 -9.056 1.00 95.19 187 ALA A C 1
ATOM 1544 O O . ALA A 1 187 ? -1.761 -9.888 -9.322 1.00 95.19 187 ALA A O 1
ATOM 1545 N N . THR A 1 188 ? -2.060 -8.022 -8.119 1.00 93.88 188 THR A N 1
ATOM 1546 C CA . THR A 1 188 ? -3.194 -8.544 -7.329 1.00 93.88 188 THR A CA 1
ATOM 1547 C C . THR A 1 188 ? -4.336 -9.127 -8.175 1.00 93.88 188 THR A C 1
ATOM 1549 O O . THR A 1 188 ? -5.097 -9.976 -7.703 1.00 93.88 188 THR A O 1
ATOM 1552 N N . ARG A 1 189 ? -4.449 -8.699 -9.441 1.00 91.56 189 ARG A N 1
ATOM 1553 C CA . ARG A 1 189 ? -5.436 -9.180 -10.419 1.00 91.56 189 ARG A CA 1
ATOM 1554 C C . ARG A 1 189 ? -5.122 -10.542 -11.019 1.00 91.56 189 ARG A C 1
ATOM 1556 O O . ARG A 1 189 ? -6.050 -11.242 -11.415 1.00 91.56 189 ARG A O 1
ATOM 1563 N N . PHE A 1 190 ? -3.843 -10.863 -11.153 1.00 92.56 190 PHE A N 1
ATOM 1564 C CA . PHE A 1 190 ? -3.370 -11.962 -11.997 1.00 92.56 190 PHE A CA 1
ATOM 1565 C C . PHE A 1 190 ? -2.592 -13.002 -11.197 1.00 92.56 190 PHE A C 1
ATOM 1567 O O . PHE A 1 190 ? -2.653 -14.189 -11.511 1.00 92.56 190 PHE A O 1
ATOM 1574 N N . HIS A 1 191 ? -1.928 -12.566 -10.125 1.00 95.69 191 HIS A N 1
ATOM 1575 C CA . HIS A 1 191 ? -1.136 -13.431 -9.275 1.00 95.69 191 HIS A CA 1
ATOM 1576 C C . HIS A 1 191 ? -2.012 -14.539 -8.690 1.00 95.69 191 HIS A C 1
ATOM 1578 O O . HIS A 1 191 ? -3.087 -14.272 -8.149 1.00 95.69 191 HIS A O 1
ATOM 1584 N N . ARG A 1 192 ? -1.533 -15.785 -8.756 1.00 93.56 192 ARG A N 1
ATOM 1585 C CA . ARG A 1 192 ? -2.275 -16.985 -8.320 1.00 93.56 192 ARG A CA 1
ATOM 1586 C C . ARG A 1 192 ? -2.782 -16.902 -6.878 1.00 93.56 192 ARG A C 1
ATOM 1588 O O . ARG A 1 192 ? -3.871 -17.377 -6.576 1.00 93.56 192 ARG A O 1
ATOM 1595 N N . ASP A 1 193 ? -1.997 -16.264 -6.013 1.00 91.88 193 ASP A N 1
ATOM 1596 C CA . ASP A 1 193 ? -2.315 -16.087 -4.596 1.00 91.88 193 ASP A CA 1
ATOM 1597 C C . ASP A 1 193 ? -3.005 -14.744 -4.334 1.00 91.88 193 ASP A C 1
ATOM 1599 O O . ASP A 1 193 ? -3.465 -14.468 -3.228 1.00 91.88 193 ASP A O 1
ATOM 1603 N N . GLY A 1 194 ? -3.091 -13.891 -5.359 1.00 91.81 194 GLY A N 1
ATOM 1604 C CA . GLY A 1 194 ? -3.783 -12.617 -5.296 1.00 91.81 194 GLY A CA 1
ATOM 1605 C C . GLY A 1 194 ? -3.026 -11.449 -4.689 1.00 91.81 194 GLY A C 1
ATOM 1606 O O . GLY A 1 194 ? -3.559 -10.346 -4.664 1.00 91.81 194 GLY A O 1
ATOM 1607 N N . ASP A 1 195 ? -1.831 -11.700 -4.178 1.00 94.94 195 ASP A N 1
ATOM 1608 C CA . ASP A 1 195 ? -0.885 -10.715 -3.674 1.00 94.94 195 ASP A CA 1
ATOM 1609 C C . ASP A 1 195 ? 0.517 -11.301 -3.868 1.00 94.94 195 ASP A C 1
ATOM 1611 O O . ASP A 1 195 ? 0.702 -12.509 -3.691 1.00 94.94 195 ASP A O 1
ATOM 1615 N N . MET A 1 196 ? 1.464 -10.470 -4.287 1.00 95.69 196 MET A N 1
ATOM 1616 C CA . MET A 1 196 ? 2.843 -10.855 -4.591 1.00 95.69 196 MET A CA 1
ATOM 1617 C C . MET A 1 196 ? 3.749 -10.142 -3.589 1.00 95.69 196 MET A C 1
ATOM 1619 O O . MET A 1 196 ? 3.736 -8.910 -3.515 1.00 95.69 196 MET A O 1
ATOM 1623 N N . THR A 1 197 ? 4.498 -10.891 -2.776 1.00 96.50 197 THR A N 1
ATOM 1624 C CA . THR A 1 197 ? 5.305 -10.279 -1.705 1.00 96.50 197 THR A CA 1
ATOM 1625 C C . THR A 1 197 ? 6.554 -9.609 -2.278 1.00 96.50 197 THR A C 1
ATOM 1627 O O . THR A 1 197 ? 7.048 -9.981 -3.343 1.00 96.50 197 THR A O 1
ATOM 1630 N N . TYR A 1 198 ? 7.120 -8.628 -1.567 1.00 97.44 198 TYR A N 1
ATOM 1631 C CA . TYR A 1 198 ? 8.369 -7.999 -2.016 1.00 97.44 198 TYR A CA 1
ATOM 1632 C C . TYR A 1 198 ? 9.534 -8.993 -2.060 1.00 97.44 198 TYR A C 1
ATOM 1634 O O . TYR A 1 198 ? 10.340 -8.941 -2.983 1.00 97.44 198 TYR A O 1
ATOM 1642 N N . ARG A 1 199 ? 9.587 -9.942 -1.117 1.00 97.19 199 ARG A N 1
ATOM 1643 C CA . ARG A 1 199 ? 10.573 -11.030 -1.125 1.00 97.19 199 ARG A CA 1
ATOM 1644 C C . ARG A 1 199 ? 10.431 -11.911 -2.363 1.00 97.19 199 ARG A C 1
ATOM 1646 O O . ARG A 1 199 ? 11.440 -12.238 -2.976 1.00 97.19 199 ARG A O 1
ATOM 1653 N N . GLU A 1 200 ? 9.207 -12.265 -2.749 1.00 97.81 200 GLU A N 1
ATOM 1654 C CA . GLU A 1 200 ? 8.946 -13.018 -3.980 1.00 97.81 200 GLU A CA 1
ATOM 1655 C C . GLU A 1 200 ? 9.442 -12.253 -5.216 1.00 97.81 200 GLU A C 1
ATOM 1657 O O . GLU A 1 200 ? 10.163 -12.816 -6.036 1.00 97.81 200 GLU A O 1
ATOM 1662 N N . MET A 1 201 ? 9.145 -10.953 -5.318 1.00 98.19 201 MET A N 1
ATOM 1663 C CA . MET A 1 201 ? 9.651 -10.112 -6.412 1.00 98.19 201 MET A CA 1
ATOM 1664 C C . MET A 1 201 ? 11.180 -10.057 -6.447 1.00 98.19 201 MET A C 1
ATOM 1666 O O . MET A 1 201 ? 11.786 -10.260 -7.497 1.00 98.19 201 MET A O 1
ATOM 1670 N N . ASN A 1 202 ? 11.809 -9.829 -5.293 1.00 97.69 202 ASN A N 1
ATOM 1671 C CA . ASN A 1 202 ? 13.261 -9.776 -5.172 1.00 97.69 202 ASN A CA 1
ATOM 1672 C C . ASN A 1 202 ? 13.902 -11.102 -5.614 1.00 97.69 202 ASN A C 1
ATOM 1674 O O . ASN A 1 202 ? 14.866 -11.093 -6.375 1.00 97.69 202 ASN A O 1
ATOM 1678 N N . GLN A 1 203 ? 13.328 -12.246 -5.227 1.00 97.31 203 GLN A N 1
ATOM 1679 C CA . GLN A 1 203 ? 13.808 -13.571 -5.632 1.00 97.31 203 GLN A CA 1
ATOM 1680 C C . GLN A 1 203 ? 13.719 -13.803 -7.143 1.00 97.31 203 GLN A C 1
ATOM 1682 O O . GLN A 1 203 ? 14.657 -14.341 -7.729 1.00 97.31 203 GLN A O 1
ATOM 1687 N N . VAL A 1 204 ? 12.627 -13.375 -7.782 1.00 97.44 204 VAL A N 1
ATOM 1688 C CA . VAL A 1 204 ? 12.450 -13.476 -9.242 1.00 97.44 204 VAL A CA 1
ATOM 1689 C C . VAL A 1 204 ? 13.542 -12.706 -9.982 1.00 97.44 204 VAL A C 1
ATOM 1691 O O . VAL A 1 204 ? 14.042 -13.170 -11.006 1.00 97.44 204 VAL A O 1
ATOM 1694 N N . LEU A 1 205 ? 13.937 -11.554 -9.441 1.00 96.69 205 LEU A N 1
ATOM 1695 C CA . LEU A 1 205 ? 14.947 -10.673 -10.024 1.00 96.69 205 LEU A CA 1
ATOM 1696 C C . LEU A 1 205 ? 16.380 -10.973 -9.556 1.00 96.69 205 LEU A C 1
ATOM 1698 O O . LEU A 1 205 ? 17.311 -10.298 -9.986 1.00 96.69 205 LEU A O 1
ATOM 1702 N N . GLY A 1 206 ? 16.579 -11.956 -8.673 1.00 95.38 206 GLY A N 1
ATOM 1703 C CA . GLY A 1 206 ? 17.894 -12.252 -8.092 1.00 95.38 206 GLY A CA 1
ATOM 1704 C C . GLY A 1 206 ? 18.442 -11.145 -7.179 1.00 95.38 206 GLY A C 1
ATOM 1705 O O . GLY A 1 206 ? 19.652 -11.057 -6.982 1.00 95.38 206 GLY A O 1
ATOM 1706 N N . ILE A 1 207 ? 17.571 -10.297 -6.627 1.00 95.31 207 ILE A N 1
ATOM 1707 C CA . ILE A 1 207 ? 17.922 -9.226 -5.692 1.00 95.31 207 ILE A CA 1
ATOM 1708 C C . ILE A 1 207 ? 18.091 -9.836 -4.297 1.00 95.31 207 ILE A C 1
ATOM 1710 O O . ILE A 1 207 ? 17.127 -10.305 -3.695 1.00 95.31 207 ILE A O 1
ATOM 1714 N N . ASP A 1 208 ? 19.317 -9.815 -3.778 1.00 92.69 208 ASP A N 1
ATOM 1715 C CA . ASP A 1 208 ? 19.680 -10.366 -2.464 1.00 92.69 208 ASP A CA 1
ATOM 1716 C C . ASP A 1 208 ? 20.080 -9.291 -1.440 1.00 92.69 208 ASP A C 1
ATOM 1718 O O . ASP A 1 208 ? 20.476 -9.616 -0.319 1.00 92.69 208 ASP A O 1
ATOM 1722 N N . HIS A 1 209 ? 19.982 -8.014 -1.828 1.00 92.19 209 HIS A N 1
ATOM 1723 C CA . HIS A 1 209 ? 20.358 -6.841 -1.034 1.00 92.19 209 HIS A CA 1
ATOM 1724 C C . HIS A 1 209 ? 21.824 -6.835 -0.578 1.00 92.19 209 HIS A C 1
ATOM 1726 O O . HIS A 1 209 ? 22.154 -6.228 0.444 1.00 92.19 209 HIS A O 1
ATOM 1732 N N . ARG A 1 210 ? 22.721 -7.474 -1.342 1.00 89.62 210 ARG A N 1
ATOM 1733 C CA . ARG A 1 210 ? 24.172 -7.480 -1.110 1.00 89.62 210 ARG A CA 1
ATOM 1734 C C . ARG A 1 210 ? 24.920 -6.916 -2.317 1.00 89.62 210 ARG A C 1
ATOM 1736 O O . ARG A 1 210 ? 24.494 -7.055 -3.459 1.00 89.62 210 ARG A O 1
ATOM 1743 N N . GLY A 1 211 ? 26.085 -6.317 -2.064 1.00 82.94 211 GLY A N 1
ATOM 1744 C CA . GLY A 1 211 ? 27.012 -5.895 -3.120 1.00 82.94 211 GLY A CA 1
ATOM 1745 C C . GLY A 1 211 ? 26.373 -4.958 -4.150 1.00 82.94 211 GLY A C 1
ATOM 1746 O O . GLY A 1 211 ? 25.943 -3.866 -3.800 1.00 82.94 211 GLY A O 1
ATOM 1747 N N . GLU A 1 212 ? 26.329 -5.385 -5.414 1.00 73.00 212 GLU A N 1
ATOM 1748 C CA . GLU A 1 212 ? 25.787 -4.608 -6.543 1.00 73.00 212 GLU A CA 1
ATOM 1749 C C . GLU A 1 212 ? 24.263 -4.764 -6.717 1.00 73.00 212 GLU A C 1
ATOM 1751 O O . GLU A 1 212 ? 23.640 -4.009 -7.461 1.00 73.00 212 GLU A O 1
ATOM 1756 N N . HIS A 1 213 ? 23.623 -5.699 -6.006 1.00 77.75 213 HIS A N 1
ATOM 1757 C CA . HIS A 1 213 ? 22.182 -5.965 -6.106 1.00 77.75 213 HIS A CA 1
ATOM 1758 C C . HIS A 1 213 ? 21.364 -5.182 -5.074 1.00 77.75 213 HIS A C 1
ATOM 1760 O O . HIS A 1 213 ? 20.355 -5.659 -4.555 1.00 77.75 213 HIS A O 1
ATOM 1766 N N . LEU A 1 214 ? 21.795 -3.962 -4.759 1.00 84.62 214 LEU A N 1
ATOM 1767 C CA . LEU A 1 214 ? 21.065 -3.079 -3.859 1.00 84.62 214 LEU A CA 1
ATOM 1768 C C . LEU A 1 214 ? 19.911 -2.398 -4.600 1.00 84.62 214 LEU A C 1
ATOM 1770 O O . LEU A 1 214 ? 19.991 -2.100 -5.792 1.00 84.62 214 LEU A O 1
ATOM 1774 N N . LEU A 1 215 ? 18.830 -2.154 -3.868 1.00 85.69 215 LEU A N 1
ATOM 1775 C CA . LEU A 1 215 ? 17.756 -1.251 -4.263 1.00 85.69 215 LEU A CA 1
ATOM 1776 C C . LEU A 1 215 ? 17.863 0.061 -3.475 1.00 85.69 215 LEU A C 1
ATOM 1778 O O . LEU A 1 215 ? 18.490 0.117 -2.406 1.00 85.69 215 LEU A O 1
ATOM 1782 N N . GLY A 1 216 ? 17.217 1.108 -3.992 1.00 80.69 216 GLY A N 1
ATOM 1783 C CA . GLY A 1 216 ? 17.028 2.371 -3.280 1.00 80.69 216 GLY A CA 1
ATOM 1784 C C . GLY A 1 216 ? 17.485 3.589 -4.070 1.00 80.69 216 GLY A C 1
ATOM 1785 O O . GLY A 1 216 ? 17.224 3.679 -5.265 1.00 80.69 216 GLY A O 1
ATOM 1786 N N . GLU A 1 217 ? 18.140 4.529 -3.383 1.00 71.56 217 GLU A N 1
ATOM 1787 C CA . GLU A 1 217 ? 18.504 5.862 -3.901 1.00 71.56 217 GLU A CA 1
ATOM 1788 C C . GLU A 1 217 ? 19.264 5.829 -5.237 1.00 71.56 217 GLU A C 1
ATOM 1790 O O . GLU A 1 217 ? 19.115 6.743 -6.040 1.00 71.56 217 GLU A O 1
ATOM 1795 N N . GLU A 1 218 ? 20.019 4.762 -5.502 1.00 74.50 218 GLU A N 1
ATOM 1796 C CA . GLU A 1 218 ? 20.871 4.644 -6.692 1.00 74.50 218 GLU A CA 1
ATOM 1797 C C . GLU A 1 218 ? 20.337 3.652 -7.740 1.00 74.50 218 GLU A C 1
ATOM 1799 O O . GLU A 1 218 ? 20.824 3.631 -8.871 1.00 74.50 218 GLU A O 1
ATOM 1804 N N . ARG A 1 219 ? 19.336 2.824 -7.399 1.00 87.81 219 ARG A N 1
ATOM 1805 C CA . ARG A 1 219 ? 18.809 1.786 -8.298 1.00 87.81 219 ARG A CA 1
ATOM 1806 C C . ARG A 1 219 ? 17.324 1.510 -8.066 1.00 87.81 219 ARG A C 1
ATOM 1808 O O . ARG A 1 219 ? 16.908 1.019 -7.013 1.00 87.81 219 ARG A O 1
ATOM 1815 N N . GLY A 1 220 ? 16.541 1.779 -9.109 1.00 91.88 220 GLY A N 1
ATOM 1816 C CA . GLY A 1 220 ? 15.164 1.314 -9.260 1.00 91.88 220 GLY A CA 1
ATOM 1817 C C . GLY A 1 220 ? 15.078 -0.046 -9.961 1.00 91.88 220 GLY A C 1
ATOM 1818 O O . GLY A 1 220 ? 16.058 -0.782 -10.017 1.00 91.88 220 GLY A O 1
ATOM 1819 N N . LEU A 1 221 ? 13.906 -0.355 -10.522 1.00 94.56 221 LEU A N 1
ATOM 1820 C CA . LEU A 1 221 ? 13.763 -1.467 -11.465 1.00 94.56 221 LEU A CA 1
ATOM 1821 C C . LEU A 1 221 ? 13.798 -0.953 -12.901 1.00 94.56 221 LEU A C 1
ATOM 1823 O O . LEU A 1 221 ? 13.167 0.058 -13.219 1.00 94.56 221 LEU A O 1
ATOM 1827 N N . PHE A 1 222 ? 14.487 -1.682 -13.766 1.00 92.44 222 PHE A N 1
ATOM 1828 C CA . PHE A 1 222 ? 14.469 -1.476 -15.206 1.00 92.44 222 PHE A CA 1
ATOM 1829 C C . PHE A 1 222 ? 13.204 -2.069 -15.837 1.00 92.44 222 PHE A C 1
ATOM 1831 O O . PHE A 1 222 ? 12.550 -2.955 -15.286 1.00 92.44 222 PHE A O 1
ATOM 1838 N N . THR A 1 223 ? 12.863 -1.611 -17.042 1.00 92.38 223 THR A N 1
ATOM 1839 C CA . THR A 1 223 ? 11.660 -2.051 -17.768 1.00 92.38 223 THR A CA 1
ATOM 1840 C C . THR A 1 223 ? 11.593 -3.569 -17.961 1.00 92.38 223 THR A C 1
ATOM 1842 O O . THR A 1 223 ? 10.527 -4.158 -17.814 1.00 92.38 223 THR A O 1
ATOM 1845 N N . ASN A 1 224 ? 12.719 -4.222 -18.257 1.00 95.06 224 ASN A N 1
ATOM 1846 C CA . ASN A 1 224 ? 12.790 -5.678 -18.406 1.00 95.06 224 ASN A CA 1
ATOM 1847 C C . ASN A 1 224 ? 12.550 -6.421 -17.082 1.00 95.06 224 ASN A C 1
ATOM 1849 O O . ASN A 1 224 ? 11.901 -7.460 -17.093 1.00 95.06 224 ASN A O 1
ATOM 1853 N N . GLU A 1 225 ? 13.020 -5.882 -15.954 1.00 96.50 225 GLU A N 1
ATOM 1854 C CA . GLU A 1 225 ? 12.752 -6.444 -14.623 1.00 96.50 225 GLU A CA 1
ATOM 1855 C C . GLU A 1 225 ? 11.263 -6.301 -14.267 1.00 96.50 225 GLU A C 1
ATOM 1857 O O . GLU A 1 225 ? 10.641 -7.249 -13.796 1.00 96.50 225 GLU A O 1
ATOM 1862 N N . ILE A 1 226 ? 10.651 -5.148 -14.567 1.00 97.12 226 ILE A N 1
ATOM 1863 C CA . ILE A 1 226 ? 9.204 -4.937 -14.390 1.00 97.12 226 ILE A CA 1
ATOM 1864 C C . ILE A 1 226 ? 8.407 -5.946 -15.224 1.00 97.12 226 ILE A C 1
ATOM 1866 O O . ILE A 1 226 ? 7.494 -6.582 -14.703 1.00 97.12 226 ILE A O 1
ATOM 1870 N N . ILE A 1 227 ? 8.764 -6.117 -16.499 1.00 95.94 227 ILE A N 1
ATOM 1871 C CA . ILE A 1 227 ? 8.138 -7.096 -17.395 1.00 95.94 227 ILE A CA 1
ATOM 1872 C C . ILE A 1 227 ? 8.251 -8.511 -16.823 1.00 95.94 227 ILE A C 1
ATOM 1874 O O . ILE A 1 227 ? 7.243 -9.205 -16.734 1.00 95.94 227 ILE A O 1
ATOM 1878 N N . GLN A 1 228 ? 9.439 -8.907 -16.361 1.00 97.31 228 GLN A N 1
ATOM 1879 C CA . GLN A 1 228 ? 9.660 -10.224 -15.771 1.00 97.31 228 GLN A CA 1
ATOM 1880 C C . GLN A 1 228 ? 8.757 -10.470 -14.551 1.00 97.31 228 GLN A C 1
ATOM 1882 O O . GLN A 1 228 ? 8.235 -11.571 -14.383 1.00 97.31 228 GLN A O 1
ATOM 1887 N N . LEU A 1 229 ? 8.531 -9.453 -13.711 1.00 97.75 229 LEU A N 1
ATOM 1888 C CA . LEU A 1 229 ? 7.597 -9.563 -12.588 1.00 97.75 229 LEU A CA 1
ATOM 1889 C C . LEU A 1 229 ? 6.136 -9.693 -13.044 1.00 97.75 229 LEU A C 1
ATOM 1891 O O . LEU A 1 229 ? 5.374 -10.438 -12.434 1.00 97.75 229 LEU A O 1
ATOM 1895 N N . ILE A 1 230 ? 5.735 -8.989 -14.1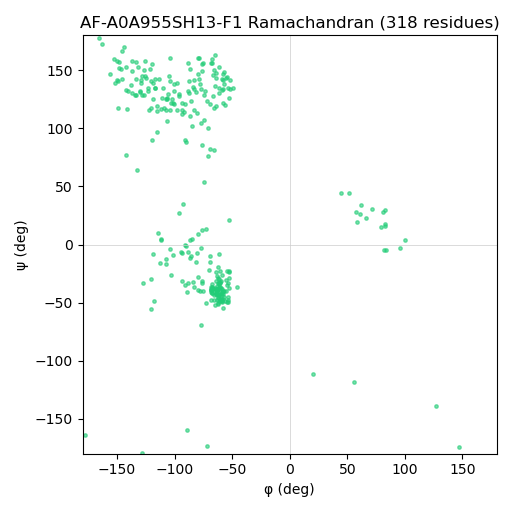05 1.00 96.81 230 ILE A N 1
ATOM 1896 C CA . ILE A 1 230 ? 4.378 -9.067 -14.671 1.00 96.81 230 ILE A CA 1
ATOM 1897 C C . ILE A 1 230 ? 4.121 -10.438 -15.315 1.00 96.81 230 ILE A C 1
ATOM 1899 O O . ILE A 1 230 ? 3.057 -11.021 -15.091 1.00 96.81 230 ILE A O 1
ATOM 1903 N N . ASP A 1 231 ? 5.108 -10.983 -16.031 1.00 96.31 231 ASP A N 1
ATOM 1904 C CA . ASP A 1 231 ? 5.091 -12.355 -16.549 1.00 96.31 231 ASP A CA 1
ATOM 1905 C C . ASP A 1 231 ? 4.961 -13.370 -15.412 1.00 96.31 231 ASP A C 1
ATOM 1907 O O . ASP A 1 231 ? 4.092 -14.244 -15.441 1.00 96.31 231 ASP A O 1
ATOM 1911 N N . GLN A 1 232 ? 5.782 -13.224 -14.366 1.00 97.38 232 GLN A N 1
ATOM 1912 C CA . GLN A 1 232 ? 5.733 -14.092 -13.193 1.00 97.38 232 GLN A CA 1
ATOM 1913 C C . GLN A 1 232 ? 4.390 -13.992 -12.455 1.00 97.38 232 GLN A C 1
ATOM 1915 O O . GLN A 1 232 ? 3.899 -14.989 -11.922 1.00 97.38 232 GLN A O 1
ATOM 1920 N N . ALA A 1 233 ? 3.768 -12.811 -12.455 1.00 96.25 233 ALA A N 1
ATOM 1921 C CA . ALA A 1 233 ? 2.429 -12.616 -11.918 1.00 96.25 233 ALA A CA 1
ATOM 1922 C C . ALA A 1 233 ? 1.331 -13.296 -12.754 1.00 96.25 233 ALA A C 1
ATOM 1924 O O . ALA A 1 233 ? 0.196 -13.376 -12.293 1.00 96.25 233 ALA A O 1
ATOM 1925 N N . GLY A 1 234 ? 1.645 -13.807 -13.949 1.00 95.75 234 GLY A N 1
ATOM 1926 C CA . GLY A 1 234 ? 0.711 -14.519 -14.821 1.00 95.75 234 GLY A CA 1
ATOM 1927 C C . GLY A 1 234 ? -0.159 -13.605 -15.685 1.00 95.75 234 GLY A C 1
ATOM 1928 O O . GLY A 1 234 ? -1.203 -14.037 -16.177 1.00 95.75 234 GLY A O 1
ATOM 1929 N N . ALA A 1 235 ? 0.229 -12.341 -15.858 1.00 93.56 235 ALA A N 1
ATOM 1930 C CA . ALA A 1 235 ? -0.530 -11.386 -16.653 1.00 93.56 235 ALA A CA 1
ATOM 1931 C C . ALA A 1 235 ? -0.133 -11.442 -18.136 1.00 93.56 235 ALA A C 1
ATOM 1933 O O . ALA A 1 235 ? 1.041 -11.503 -18.482 1.00 93.56 235 ALA A O 1
ATOM 1934 N N . SER A 1 236 ? -1.117 -11.330 -19.030 1.00 91.06 236 SER A N 1
ATOM 1935 C CA . SER A 1 236 ? -0.856 -10.933 -20.419 1.00 91.06 236 SER A CA 1
ATOM 1936 C C . SER A 1 236 ? -0.790 -9.411 -20.497 1.00 91.06 236 SER A C 1
ATOM 1938 O O . SER A 1 236 ? -1.652 -8.738 -19.932 1.00 91.06 236 SER A O 1
ATOM 1940 N N . TYR A 1 237 ? 0.196 -8.862 -21.204 1.00 91.25 237 TYR A N 1
ATOM 1941 C CA . TYR A 1 237 ? 0.389 -7.415 -21.283 1.00 91.25 237 TYR A CA 1
ATOM 1942 C C . TYR A 1 237 ? 0.721 -6.946 -22.702 1.00 91.25 237 TYR A C 1
ATOM 1944 O O . TYR A 1 237 ? 1.194 -7.700 -23.550 1.00 91.25 237 TYR A O 1
ATOM 1952 N N . SER A 1 238 ? 0.466 -5.662 -22.945 1.00 90.31 238 SER A N 1
ATOM 1953 C CA . SER A 1 238 ? 1.015 -4.918 -24.077 1.00 90.31 238 SER A CA 1
ATOM 1954 C C . SER A 1 238 ? 1.998 -3.896 -23.531 1.00 90.31 238 SER A C 1
ATOM 1956 O O . SER A 1 238 ? 1.654 -3.118 -22.644 1.00 90.31 238 SER A O 1
ATOM 1958 N N . HIS A 1 239 ? 3.224 -3.916 -24.039 1.00 89.31 239 HIS A N 1
ATOM 1959 C CA . HIS A 1 239 ? 4.262 -2.971 -23.653 1.00 89.31 239 HIS A CA 1
ATOM 1960 C C . HIS A 1 239 ? 4.482 -1.973 -24.786 1.00 89.31 239 HIS A C 1
ATOM 1962 O O . HIS A 1 239 ? 4.729 -2.368 -25.926 1.00 89.31 239 HIS A O 1
ATOM 1968 N N . LEU A 1 240 ? 4.398 -0.687 -24.459 1.00 85.81 240 LEU A N 1
ATOM 1969 C CA . LEU A 1 240 ? 4.665 0.400 -25.386 1.00 85.81 240 LEU A CA 1
ATOM 1970 C C . LEU A 1 240 ? 5.662 1.367 -24.756 1.00 85.81 240 LEU A C 1
ATOM 1972 O O . LEU A 1 240 ? 5.441 1.855 -23.650 1.00 85.81 240 LEU A O 1
ATOM 1976 N N . ASN A 1 241 ? 6.719 1.680 -25.500 1.00 82.44 241 ASN A N 1
ATOM 1977 C CA . ASN A 1 241 ? 7.629 2.762 -25.160 1.00 82.44 241 ASN A CA 1
ATOM 1978 C C . ASN A 1 241 ? 7.181 4.030 -25.878 1.00 82.44 241 ASN A C 1
ATOM 1980 O O . ASN A 1 241 ? 7.120 4.051 -27.108 1.00 82.44 241 ASN A O 1
ATOM 1984 N N . TYR A 1 242 ? 6.894 5.078 -25.108 1.00 75.12 242 TYR A N 1
ATOM 1985 C CA . TYR A 1 242 ? 6.731 6.408 -25.675 1.00 75.12 242 TYR A CA 1
ATOM 1986 C C . TYR A 1 242 ? 8.102 6.935 -26.100 1.00 75.12 242 TYR A C 1
ATOM 1988 O O . TYR A 1 242 ? 9.012 6.978 -25.267 1.00 75.12 242 TYR A O 1
ATOM 1996 N N . PRO A 1 243 ? 8.270 7.315 -27.372 1.00 68.31 243 P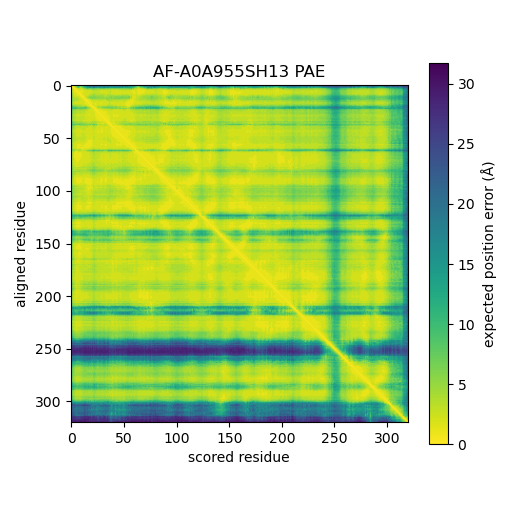RO A N 1
ATOM 1997 C CA . PRO A 1 243 ? 9.509 7.915 -27.824 1.00 68.31 243 PRO A CA 1
ATOM 1998 C C . PRO A 1 243 ? 9.761 9.242 -27.138 1.00 68.31 243 PRO A C 1
ATOM 2000 O O . PRO A 1 243 ? 8.836 9.995 -26.822 1.00 68.31 243 PRO A O 1
ATOM 2003 N N . ARG A 1 244 ? 11.041 9.523 -26.931 1.00 65.31 244 ARG A N 1
ATOM 2004 C CA . ARG A 1 244 ? 11.503 10.814 -26.452 1.00 65.31 244 ARG A CA 1
ATOM 2005 C C . ARG A 1 244 ? 11.466 11.822 -27.590 1.00 65.31 244 ARG A C 1
ATOM 2007 O O . ARG A 1 244 ? 11.542 11.482 -28.770 1.00 65.31 244 ARG A O 1
ATOM 2014 N N . GLU A 1 245 ? 11.356 13.086 -27.213 1.00 57.94 245 GLU A N 1
ATOM 2015 C CA . GLU A 1 245 ? 11.527 14.192 -28.143 1.00 57.94 245 GLU A CA 1
ATOM 2016 C C . GLU A 1 245 ? 12.909 14.082 -28.812 1.00 57.94 245 GLU A C 1
ATOM 2018 O O . GLU A 1 245 ? 13.932 14.027 -28.130 1.00 57.94 245 GLU A O 1
ATOM 2023 N N . GLY A 1 246 ? 12.927 13.972 -30.144 1.00 56.56 246 GLY A N 1
ATOM 2024 C CA . GLY A 1 246 ? 14.147 13.769 -30.934 1.00 56.56 246 GLY A CA 1
ATOM 2025 C C . GLY A 1 246 ? 14.480 12.317 -31.307 1.00 56.56 246 GLY A C 1
ATOM 2026 O O . GLY A 1 246 ? 15.441 12.114 -32.049 1.00 56.56 246 GLY A O 1
ATOM 2027 N N . ASP A 1 247 ? 13.705 11.318 -30.866 1.00 61.31 247 ASP A N 1
ATOM 2028 C CA . ASP A 1 247 ? 13.864 9.941 -31.352 1.00 61.31 247 ASP A CA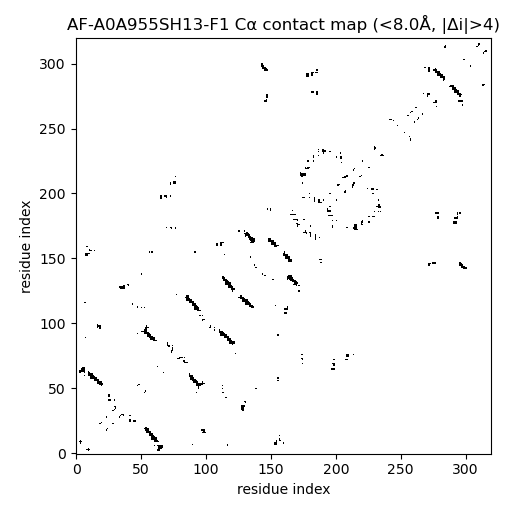 1
ATOM 2029 C C . ASP A 1 247 ? 13.424 9.843 -32.828 1.00 61.31 247 ASP A C 1
ATOM 2031 O O . ASP A 1 247 ? 12.272 10.119 -33.174 1.00 61.31 247 ASP A O 1
ATOM 2035 N N . ASP A 1 248 ? 14.336 9.426 -33.714 1.00 54.34 248 ASP A N 1
ATOM 2036 C CA . ASP A 1 248 ? 14.060 9.246 -35.145 1.00 54.34 248 ASP A CA 1
ATOM 2037 C C . ASP A 1 248 ? 13.268 7.952 -35.382 1.00 54.34 248 ASP A C 1
ATOM 2039 O O . ASP A 1 248 ? 13.817 6.875 -35.635 1.00 54.34 248 ASP A O 1
ATOM 2043 N N . ILE A 1 249 ? 11.943 8.041 -35.265 1.00 56.03 249 ILE A N 1
ATOM 2044 C CA . ILE A 1 249 ? 11.054 6.941 -35.635 1.00 56.03 249 ILE A CA 1
ATOM 2045 C C . ILE A 1 249 ? 10.649 7.105 -37.094 1.00 56.03 249 ILE A C 1
ATOM 2047 O O . ILE A 1 249 ? 9.631 7.710 -37.426 1.00 56.03 249 ILE A O 1
ATOM 2051 N N . GLY A 1 250 ? 11.446 6.508 -37.976 1.00 51.53 250 GLY A N 1
ATOM 2052 C CA . GLY A 1 250 ? 11.029 6.215 -39.345 1.00 51.53 250 GLY A CA 1
ATOM 2053 C C . GLY A 1 250 ? 10.892 7.432 -40.261 1.00 51.53 250 GLY A C 1
ATOM 2054 O O . GLY A 1 250 ? 10.075 7.392 -41.181 1.00 51.53 250 GLY A O 1
ATOM 2055 N N . GLY A 1 251 ? 11.684 8.489 -40.054 1.00 48.00 251 GLY A N 1
ATOM 2056 C CA . GLY A 1 251 ? 11.821 9.570 -41.031 1.00 48.00 251 GLY A CA 1
ATOM 2057 C C . GLY A 1 251 ? 10.683 10.594 -41.055 1.00 48.00 251 GLY A C 1
ATOM 2058 O O . GLY A 1 251 ? 10.602 11.382 -41.998 1.00 48.00 251 GLY A O 1
ATOM 2059 N N . THR A 1 252 ? 9.817 10.636 -40.040 1.00 47.00 252 THR A N 1
ATOM 2060 C CA . THR A 1 252 ? 8.916 11.780 -39.844 1.00 47.00 252 THR A CA 1
ATOM 2061 C C . THR A 1 252 ? 9.602 12.815 -38.961 1.00 47.00 252 THR A C 1
ATOM 2063 O O . THR A 1 252 ? 9.444 12.814 -37.748 1.00 47.00 252 THR A O 1
ATOM 2066 N N . THR A 1 253 ? 10.349 13.723 -39.586 1.00 45.62 253 THR A N 1
ATOM 2067 C CA . THR A 1 253 ? 10.934 14.923 -38.960 1.00 45.62 253 THR A CA 1
ATOM 2068 C C . THR A 1 253 ? 9.892 16.005 -38.640 1.00 45.62 253 THR A C 1
ATOM 2070 O O . THR A 1 253 ? 10.251 17.158 -38.423 1.00 45.62 253 THR A O 1
ATOM 2073 N N . SER A 1 254 ? 8.597 15.685 -38.692 1.00 45.88 254 SER A N 1
ATOM 2074 C CA . SER A 1 254 ? 7.524 16.628 -38.394 1.00 45.88 254 SER A CA 1
ATOM 2075 C C . SER A 1 254 ? 7.080 16.469 -36.948 1.00 45.88 254 SER A C 1
ATOM 2077 O O . SER A 1 254 ? 6.735 15.362 -36.537 1.00 45.88 254 SER A O 1
ATOM 2079 N N . GLU A 1 255 ? 7.019 17.596 -36.245 1.00 46.75 255 GLU A N 1
ATOM 2080 C CA . GLU A 1 255 ? 6.465 17.861 -34.908 1.00 46.75 255 GLU A CA 1
ATOM 2081 C C . GLU A 1 255 ? 5.008 17.395 -34.675 1.00 46.75 255 GLU A C 1
ATOM 2083 O O . GLU A 1 255 ? 4.360 17.884 -33.757 1.00 46.75 255 GLU A O 1
ATOM 2088 N N . GLU A 1 256 ? 4.462 16.445 -35.444 1.00 51.69 256 GLU A N 1
ATOM 2089 C CA . GLU A 1 256 ? 3.296 15.681 -34.987 1.00 51.69 256 GLU A CA 1
ATOM 2090 C C . GLU A 1 256 ? 3.779 14.786 -33.850 1.00 51.69 256 GLU A C 1
ATOM 2092 O O . GLU A 1 256 ? 4.167 13.626 -34.038 1.00 51.69 256 GLU A O 1
ATOM 2097 N N . SER A 1 257 ? 3.854 15.384 -32.664 1.00 63.00 257 SER A N 1
ATOM 2098 C CA . SER A 1 257 ? 4.308 14.713 -31.463 1.00 63.00 257 SER A CA 1
ATOM 2099 C C . SER A 1 257 ? 3.503 13.424 -31.300 1.00 63.00 257 SER A C 1
ATOM 2101 O O . SER A 1 257 ? 2.304 13.372 -31.575 1.00 63.00 257 SER A O 1
ATOM 2103 N N . TRP A 1 258 ? 4.134 12.344 -30.845 1.00 64.00 258 TRP A N 1
ATOM 2104 C CA . TRP A 1 258 ? 3.427 11.090 -30.563 1.00 64.00 258 TRP A CA 1
ATOM 2105 C C . TRP A 1 258 ? 2.218 11.277 -29.635 1.00 64.00 258 TRP A C 1
ATOM 2107 O O . TRP A 1 258 ? 1.272 10.493 -29.697 1.00 64.00 258 TRP A O 1
ATOM 2117 N N . ASN A 1 259 ? 2.214 12.350 -28.841 1.00 62.41 259 ASN A N 1
ATOM 2118 C CA . ASN A 1 259 ? 1.072 12.776 -28.045 1.00 62.41 259 ASN A CA 1
ATOM 2119 C C . ASN A 1 259 ? -0.167 13.123 -28.883 1.00 62.41 259 ASN A C 1
ATOM 2121 O O . ASN A 1 259 ? -1.269 12.918 -28.395 1.00 62.41 259 ASN A O 1
ATOM 2125 N N . GLU A 1 260 ? -0.022 13.602 -30.118 1.00 65.56 260 GLU A N 1
ATOM 2126 C CA . GLU A 1 260 ? -1.140 13.872 -31.032 1.00 65.56 260 GLU A CA 1
ATOM 2127 C C . GLU A 1 260 ? -1.651 12.594 -31.708 1.00 65.56 260 GLU A C 1
ATOM 2129 O O . GLU A 1 260 ? -2.858 12.403 -31.851 1.00 65.56 260 GLU A O 1
ATOM 2134 N N . ARG A 1 261 ? -0.744 11.680 -32.085 1.00 67.88 261 ARG A N 1
ATOM 2135 C CA . ARG A 1 261 ? -1.099 10.427 -32.781 1.00 67.88 261 ARG A CA 1
ATOM 2136 C C . ARG A 1 261 ? -1.670 9.364 -31.849 1.00 67.88 261 ARG A C 1
ATOM 2138 O O . ARG A 1 261 ? -2.600 8.647 -32.211 1.00 67.88 261 ARG A O 1
ATOM 2145 N N . ALA A 1 262 ? -1.100 9.248 -30.657 1.00 70.62 262 ALA A N 1
ATOM 2146 C CA . ALA A 1 262 ? -1.516 8.312 -29.629 1.00 70.62 262 ALA A CA 1
ATOM 2147 C C . ALA A 1 262 ? -1.391 8.987 -28.255 1.00 70.62 262 ALA A C 1
ATOM 2149 O O . ALA A 1 262 ? -0.443 8.705 -27.520 1.00 70.62 262 ALA A O 1
ATOM 2150 N N . PRO A 1 263 ? -2.332 9.876 -27.878 1.00 74.38 263 PRO A N 1
ATOM 2151 C CA . PRO A 1 263 ? -2.385 10.407 -26.522 1.00 74.38 263 PRO A CA 1
ATOM 2152 C C . PRO A 1 263 ? -2.384 9.256 -25.512 1.00 74.38 263 PRO A C 1
ATOM 2154 O O . PRO A 1 263 ? -3.147 8.302 -25.675 1.00 74.38 263 PRO A O 1
ATOM 2157 N N . TYR A 1 264 ? -1.571 9.334 -24.453 1.00 72.38 264 TYR A N 1
ATOM 2158 C CA . TYR A 1 264 ? -1.468 8.253 -23.453 1.00 72.38 264 TYR A CA 1
ATOM 2159 C C . TYR A 1 264 ? -2.829 7.858 -22.871 1.00 72.38 264 TYR A C 1
ATOM 2161 O O . TYR A 1 264 ? -3.091 6.684 -22.613 1.00 72.38 264 TYR A O 1
ATOM 2169 N N . GLN A 1 265 ? -3.727 8.834 -22.742 1.00 78.94 265 GLN A N 1
ATOM 2170 C CA . GLN A 1 265 ? -5.102 8.639 -22.301 1.00 78.94 265 GLN A CA 1
ATOM 2171 C C . GLN A 1 265 ? -5.846 7.659 -23.214 1.00 78.94 265 GLN A C 1
ATOM 2173 O O . GLN A 1 265 ? -6.496 6.750 -22.713 1.00 78.94 265 GLN A O 1
ATOM 2178 N N . ASN A 1 266 ? -5.674 7.759 -24.535 1.00 81.69 266 ASN A N 1
ATOM 2179 C CA . ASN A 1 266 ? -6.331 6.887 -25.512 1.00 81.69 266 ASN A CA 1
ATOM 2180 C C . ASN A 1 266 ? -5.794 5.451 -25.492 1.00 81.69 266 ASN A C 1
ATOM 2182 O O . ASN A 1 266 ? -6.490 4.541 -25.936 1.00 81.69 266 ASN A O 1
ATOM 2186 N N . LEU A 1 267 ? -4.579 5.232 -24.982 1.00 83.44 267 LEU A N 1
ATOM 2187 C CA . LEU A 1 267 ? -3.998 3.895 -24.857 1.00 83.44 267 LEU A CA 1
ATOM 2188 C C . LEU A 1 267 ? -4.352 3.229 -23.529 1.00 83.44 267 LEU A C 1
ATOM 2190 O O . LEU A 1 267 ? -4.659 2.040 -23.489 1.00 83.44 267 LEU A O 1
ATOM 2194 N N . ILE A 1 268 ? -4.322 3.996 -22.438 1.00 87.50 268 ILE A N 1
ATOM 2195 C CA . ILE A 1 268 ? -4.619 3.481 -21.100 1.00 87.50 268 ILE A CA 1
ATOM 2196 C C . ILE A 1 268 ? -6.125 3.270 -20.932 1.00 87.50 268 ILE A C 1
ATOM 2198 O O . ILE A 1 268 ? -6.541 2.258 -20.369 1.00 87.50 268 ILE A O 1
ATOM 2202 N N . TYR A 1 269 ? -6.950 4.185 -21.446 1.00 89.12 269 TYR A N 1
ATOM 2203 C CA . TYR A 1 269 ? -8.398 4.169 -21.240 1.00 89.12 269 TYR A CA 1
ATOM 2204 C C . TYR A 1 269 ? -9.065 2.837 -21.646 1.00 89.12 269 TYR A C 1
ATOM 2206 O O . TYR A 1 269 ? -9.745 2.255 -20.797 1.00 89.12 269 TYR A O 1
ATOM 2214 N N . PRO A 1 270 ? -8.827 2.264 -22.848 1.00 90.00 270 PRO A N 1
ATOM 2215 C CA . PRO A 1 270 ? -9.402 0.970 -23.223 1.00 90.00 270 PRO A CA 1
ATOM 2216 C C . PRO A 1 270 ? -8.966 -0.186 -22.318 1.00 90.00 270 PRO A C 1
ATOM 2218 O O . PRO A 1 270 ? -9.762 -1.092 -22.069 1.00 90.00 270 PRO A O 1
ATOM 2221 N N . SER A 1 271 ? -7.727 -0.159 -21.808 1.00 90.69 271 SER A N 1
ATOM 2222 C CA . SER A 1 271 ? -7.241 -1.168 -20.857 1.00 90.69 271 SER A CA 1
ATOM 2223 C C . SER A 1 271 ? -8.063 -1.124 -19.569 1.00 90.69 271 SER A C 1
ATOM 2225 O O . SER A 1 271 ? -8.619 -2.143 -19.152 1.00 90.69 271 SER A O 1
ATOM 2227 N N . ILE A 1 272 ? -8.217 0.074 -18.992 1.00 92.19 272 ILE A N 1
ATOM 2228 C CA . ILE A 1 272 ? -8.984 0.289 -17.758 1.00 92.19 272 ILE A CA 1
ATOM 2229 C C . ILE A 1 272 ? -10.460 -0.087 -17.949 1.00 92.19 272 ILE A C 1
ATOM 2231 O O . ILE A 1 272 ? -11.024 -0.800 -17.118 1.00 92.19 272 ILE A O 1
ATOM 2235 N N . GLU A 1 273 ? -11.082 0.329 -19.055 1.00 91.75 273 GLU A N 1
ATOM 2236 C CA . GLU A 1 273 ? -12.472 -0.023 -19.388 1.00 91.75 273 GLU A CA 1
ATOM 2237 C C . GLU A 1 273 ? -12.678 -1.532 -19.567 1.00 91.75 273 GLU A C 1
ATOM 2239 O O . GLU A 1 273 ? -13.710 -2.081 -19.174 1.00 91.75 273 GLU A O 1
ATOM 2244 N N . SER A 1 274 ? -11.660 -2.227 -20.076 1.00 90.69 274 SER A N 1
ATOM 2245 C CA . SER A 1 274 ? -11.651 -3.688 -20.203 1.00 90.69 274 SER A CA 1
ATOM 2246 C C . SER A 1 274 ? -11.382 -4.409 -18.874 1.00 90.69 274 SER A C 1
ATOM 2248 O O . SER A 1 274 ? -11.421 -5.636 -18.820 1.00 90.69 274 SER A O 1
ATOM 2250 N N . GLY A 1 275 ? -11.131 -3.671 -17.788 1.00 89.38 275 GLY A N 1
ATOM 2251 C CA . GLY A 1 275 ? -10.857 -4.211 -16.458 1.00 89.38 275 GLY A CA 1
ATOM 2252 C C . GLY A 1 275 ? -9.410 -4.647 -16.225 1.00 89.38 275 GLY A C 1
ATOM 2253 O O . GLY A 1 275 ? -9.152 -5.362 -15.252 1.00 89.38 275 GLY A O 1
ATOM 2254 N N . PHE A 1 276 ? -8.482 -4.218 -17.083 1.00 91.19 276 PHE A N 1
ATOM 2255 C CA . PHE A 1 276 ? -7.050 -4.469 -16.946 1.00 91.19 276 PHE A CA 1
ATOM 2256 C C . PHE A 1 276 ? -6.344 -3.203 -16.441 1.00 91.19 276 PHE A C 1
ATOM 2258 O O . PHE A 1 276 ? -6.427 -2.163 -17.102 1.00 91.19 276 PHE A O 1
ATOM 2265 N N . PRO A 1 277 ? -5.638 -3.260 -15.298 1.00 94.00 277 PRO A N 1
ATOM 2266 C CA . PRO A 1 277 ? -4.860 -2.127 -14.820 1.00 94.00 277 PRO A CA 1
ATOM 2267 C C . PRO A 1 277 ? -3.678 -1.845 -15.755 1.00 94.00 277 PRO A C 1
ATOM 2269 O O . PRO A 1 277 ? -3.231 -2.726 -16.490 1.00 94.00 277 PRO A O 1
ATOM 2272 N N . ALA A 1 278 ? -3.140 -0.631 -15.687 1.00 93.38 278 ALA A N 1
ATOM 2273 C CA . ALA A 1 278 ? -1.947 -0.237 -16.429 1.00 93.38 278 ALA A CA 1
ATOM 2274 C C . ALA A 1 278 ? -0.822 0.191 -15.479 1.00 93.38 278 ALA A C 1
ATOM 2276 O O . ALA A 1 278 ? -1.068 0.632 -14.357 1.00 93.38 278 ALA A O 1
ATOM 2277 N N . LEU A 1 279 ? 0.421 0.084 -15.945 1.00 94.62 279 LEU A N 1
ATOM 2278 C CA . LEU A 1 279 ? 1.580 0.706 -15.312 1.00 94.62 279 LEU A CA 1
ATOM 2279 C C . LEU A 1 279 ? 2.017 1.881 -16.178 1.00 94.62 279 LEU A C 1
ATOM 2281 O O . LEU A 1 279 ? 2.275 1.707 -17.368 1.00 94.62 279 LEU A O 1
ATOM 2285 N N . LEU A 1 280 ? 2.100 3.066 -15.581 1.00 92.38 280 LEU A N 1
ATOM 2286 C CA . LEU A 1 280 ? 2.602 4.258 -16.250 1.00 92.38 280 LEU A CA 1
ATOM 2287 C C . LEU A 1 280 ? 3.983 4.590 -15.694 1.00 92.38 280 LEU A C 1
ATOM 2289 O O . LEU A 1 280 ? 4.115 4.909 -14.512 1.00 92.38 280 LEU A O 1
ATOM 2293 N N . ALA A 1 281 ? 4.996 4.508 -16.554 1.00 91.00 281 ALA A N 1
ATOM 2294 C CA . ALA A 1 281 ? 6.362 4.916 -16.258 1.00 91.00 281 ALA A CA 1
ATOM 2295 C C . ALA A 1 281 ? 6.637 6.299 -16.863 1.00 91.00 281 ALA A C 1
ATOM 2297 O O . ALA A 1 281 ? 6.318 6.540 -18.026 1.00 91.00 281 ALA A O 1
ATOM 2298 N N . PHE A 1 282 ? 7.216 7.206 -16.081 1.00 87.69 282 PHE A N 1
ATOM 2299 C CA . PHE A 1 282 ? 7.526 8.573 -16.503 1.00 87.69 282 PHE A CA 1
ATOM 2300 C C . PHE A 1 282 ? 8.713 9.131 -15.714 1.00 87.69 282 PHE A C 1
ATOM 2302 O O . PHE A 1 282 ? 9.029 8.644 -14.631 1.00 87.69 282 PHE A O 1
ATOM 2309 N N . ASN A 1 283 ? 9.371 10.163 -16.241 1.00 84.94 283 ASN A N 1
ATOM 2310 C CA . ASN A 1 283 ? 10.386 10.897 -15.485 1.00 84.94 283 ASN A CA 1
ATOM 2311 C C . ASN A 1 283 ? 9.715 11.941 -14.594 1.00 84.94 283 ASN A C 1
ATOM 2313 O O . ASN A 1 283 ? 8.744 12.582 -14.996 1.00 84.94 283 ASN A O 1
ATOM 2317 N N . THR A 1 284 ? 10.239 12.118 -13.386 1.00 83.88 284 THR A N 1
ATOM 2318 C CA . THR A 1 284 ? 9.807 13.203 -12.496 1.00 83.88 284 THR A CA 1
ATOM 2319 C C . THR A 1 284 ? 10.309 14.562 -13.007 1.00 83.88 284 THR A C 1
ATOM 2321 O O . THR A 1 284 ? 10.925 14.651 -14.067 1.00 83.88 284 THR A O 1
ATOM 2324 N N . SER A 1 285 ? 10.109 15.635 -12.230 1.00 77.50 285 SER A N 1
ATOM 2325 C CA . SER A 1 285 ? 10.747 16.932 -12.509 1.00 77.50 285 SER A CA 1
ATOM 2326 C C . SER A 1 285 ? 12.275 16.850 -12.625 1.00 77.50 285 SER A C 1
ATOM 2328 O O . SER A 1 285 ? 12.882 17.728 -13.221 1.00 77.50 285 SER A O 1
ATOM 2330 N N . ASP A 1 286 ? 12.896 15.827 -12.029 1.00 79.19 286 ASP A N 1
ATOM 2331 C CA . ASP A 1 286 ? 14.285 15.466 -12.296 1.00 79.19 286 ASP A CA 1
ATOM 2332 C C . ASP A 1 286 ? 14.328 14.413 -13.424 1.00 79.19 286 ASP A C 1
ATOM 2334 O O . ASP A 1 286 ? 13.864 13.284 -13.212 1.00 79.19 286 ASP A O 1
ATOM 2338 N N . PRO A 1 287 ? 14.891 14.738 -14.606 1.00 77.38 287 PRO A N 1
ATOM 2339 C CA . PRO A 1 287 ? 14.969 13.817 -15.741 1.00 77.38 287 PRO A CA 1
ATOM 2340 C C . PRO A 1 287 ? 15.787 12.548 -15.477 1.00 77.38 287 PRO A C 1
ATOM 2342 O O . PRO A 1 287 ? 15.645 11.574 -16.217 1.00 77.38 287 PRO A O 1
ATOM 2345 N N . SER A 1 288 ? 16.653 12.552 -14.458 1.00 78.56 288 SER A N 1
ATOM 2346 C CA . SER A 1 288 ? 17.442 11.382 -14.057 1.00 78.56 288 SER A CA 1
ATOM 2347 C C . SER A 1 288 ? 16.656 10.405 -13.176 1.00 78.56 288 SER A C 1
ATOM 2349 O O . SER A 1 288 ? 17.058 9.251 -13.025 1.00 78.56 288 SER A O 1
ATOM 2351 N N . MET A 1 289 ? 15.512 10.836 -12.634 1.00 81.19 289 MET A N 1
ATOM 2352 C CA . MET A 1 289 ? 14.670 10.029 -11.761 1.00 81.19 289 MET A CA 1
ATOM 2353 C C . MET A 1 289 ? 13.399 9.570 -12.476 1.00 81.19 289 MET A C 1
ATOM 2355 O O . MET A 1 289 ? 12.445 10.332 -12.664 1.00 81.19 289 MET A O 1
ATOM 2359 N N . GLY A 1 290 ? 13.373 8.282 -12.814 1.00 87.75 290 GLY A N 1
ATOM 2360 C CA . GLY A 1 290 ? 12.173 7.590 -13.271 1.00 87.75 290 GLY A CA 1
ATOM 2361 C C . GLY A 1 290 ? 11.215 7.266 -12.121 1.00 87.75 290 GLY A C 1
ATOM 2362 O O . GLY A 1 290 ? 11.624 7.000 -10.989 1.00 87.75 290 GLY A O 1
ATOM 2363 N N . HIS A 1 291 ? 9.923 7.245 -12.421 1.00 92.75 291 HIS A N 1
ATOM 2364 C CA . HIS A 1 291 ? 8.866 6.831 -11.512 1.00 92.75 291 HIS A CA 1
ATOM 2365 C C . HIS A 1 291 ? 7.854 5.943 -12.232 1.00 92.75 291 HIS A C 1
ATOM 2367 O O . HIS A 1 291 ? 7.619 6.093 -13.429 1.00 92.75 291 HIS A O 1
ATOM 2373 N N . VAL A 1 292 ? 7.249 5.017 -11.490 1.00 94.19 292 VAL A N 1
ATOM 2374 C CA . VAL A 1 292 ? 6.211 4.120 -12.000 1.00 94.19 292 VAL A CA 1
ATOM 2375 C C . VAL A 1 292 ? 5.025 4.158 -11.054 1.00 94.19 292 VAL A C 1
ATOM 2377 O O . VAL A 1 292 ? 5.194 4.014 -9.842 1.00 94.19 292 VAL A O 1
ATOM 2380 N N . VAL A 1 293 ? 3.829 4.324 -11.614 1.00 94.00 293 VAL A N 1
ATOM 2381 C CA . VAL A 1 293 ? 2.568 4.308 -10.866 1.00 94.00 293 VAL A CA 1
ATOM 2382 C C . VAL A 1 293 ? 1.591 3.295 -11.460 1.00 94.00 293 VAL A C 1
ATOM 2384 O O . VAL A 1 293 ? 1.546 3.128 -12.683 1.00 94.00 293 VAL A O 1
ATOM 2387 N N . PRO A 1 294 ? 0.783 2.624 -10.623 1.00 94.94 294 PRO A N 1
ATOM 2388 C CA . PRO A 1 294 ? -0.346 1.850 -11.104 1.00 94.94 294 PRO A CA 1
ATOM 2389 C C . PRO A 1 294 ? -1.501 2.789 -11.473 1.00 94.94 294 PRO A C 1
ATOM 2391 O O . PRO A 1 294 ? -1.865 3.682 -10.708 1.00 94.94 294 PRO A O 1
ATOM 2394 N N . VAL A 1 295 ? -2.111 2.559 -12.631 1.00 93.12 295 VAL A N 1
ATOM 2395 C CA . VAL A 1 295 ? -3.353 3.206 -13.056 1.00 93.12 295 VAL A CA 1
ATOM 2396 C C . VAL A 1 295 ? -4.457 2.160 -13.011 1.00 93.12 295 VAL A C 1
ATOM 2398 O O . VAL A 1 295 ? -4.398 1.137 -13.691 1.00 93.12 295 VAL A O 1
ATOM 2401 N N . LEU A 1 296 ? -5.452 2.406 -12.163 1.00 92.06 296 LEU A N 1
ATOM 2402 C CA . LEU A 1 296 ? -6.519 1.448 -11.848 1.00 92.06 296 LEU A CA 1
ATOM 2403 C C . LEU A 1 296 ? -7.889 1.907 -12.358 1.00 92.06 296 LEU A C 1
ATOM 2405 O O . LEU A 1 296 ? -8.840 1.129 -12.421 1.00 92.06 296 LEU A O 1
ATOM 2409 N N . GLY A 1 297 ? -7.994 3.187 -12.695 1.00 91.50 297 GLY A N 1
ATOM 2410 C CA . GLY A 1 297 ? -9.249 3.862 -12.945 1.00 91.50 297 GLY A CA 1
ATOM 2411 C C . GLY A 1 297 ? -9.044 5.196 -13.641 1.00 91.50 297 GLY A C 1
ATOM 2412 O O . GLY A 1 297 ? -7.917 5.629 -13.876 1.00 91.50 297 GLY A O 1
ATOM 2413 N N . HIS A 1 298 ? -10.154 5.850 -13.940 1.00 88.44 298 HIS A N 1
ATOM 2414 C CA . HIS A 1 298 ? -10.204 7.198 -14.483 1.00 88.44 298 HIS A CA 1
ATOM 2415 C C . HIS A 1 298 ? -11.406 7.946 -13.901 1.00 88.44 298 HIS A C 1
ATOM 2417 O O . HIS A 1 298 ? -12.248 7.382 -13.196 1.00 88.44 298 HIS A O 1
ATOM 2423 N N . THR A 1 299 ? -11.458 9.246 -14.151 1.00 86.50 299 THR A N 1
ATOM 2424 C CA . THR A 1 299 ? -12.600 10.080 -13.797 1.00 86.50 299 THR A CA 1
ATOM 2425 C C . THR A 1 299 ? -12.774 11.164 -14.842 1.00 86.50 299 THR A C 1
ATOM 2427 O O . THR A 1 299 ? -11.790 11.704 -15.340 1.00 86.50 299 THR A O 1
ATOM 2430 N N . PHE A 1 300 ? -14.025 11.488 -15.162 1.00 81.50 300 PHE A N 1
ATOM 2431 C CA . PHE A 1 300 ? -14.363 12.640 -16.008 1.00 81.50 300 PHE A CA 1
ATOM 2432 C C . PHE A 1 300 ? -14.488 13.938 -15.199 1.00 81.50 300 PHE A C 1
ATOM 2434 O O . PHE A 1 300 ? -14.878 14.970 -15.735 1.00 81.50 300 PHE A O 1
ATOM 2441 N N . ASN A 1 301 ? -14.201 13.893 -13.894 1.00 77.88 301 ASN A N 1
ATOM 2442 C CA . ASN A 1 301 ? -14.116 15.091 -13.076 1.00 77.88 301 ASN A CA 1
ATOM 2443 C C . ASN A 1 301 ? -12.712 15.703 -13.186 1.00 77.88 301 ASN A C 1
ATOM 2445 O O . ASN A 1 301 ? -11.773 15.222 -12.547 1.00 77.88 301 ASN A O 1
ATOM 2449 N N . GLU A 1 302 ? -12.586 16.769 -13.972 1.00 66.75 302 GLU A N 1
ATOM 2450 C CA . GLU A 1 302 ? -11.323 17.484 -14.206 1.00 66.75 302 GLU A CA 1
ATOM 2451 C C . GLU A 1 302 ? -10.701 18.031 -12.903 1.00 66.75 302 GLU A C 1
ATOM 2453 O O . GLU A 1 302 ? -9.477 18.088 -12.776 1.00 66.75 302 GLU A O 1
ATOM 2458 N N . ASP A 1 303 ? -11.521 18.295 -11.880 1.00 66.81 303 ASP A N 1
ATOM 2459 C CA . ASP A 1 303 ? -11.081 18.814 -10.578 1.00 66.81 303 ASP A CA 1
ATOM 2460 C C . ASP A 1 303 ? -10.516 17.736 -9.629 1.00 66.81 303 ASP A C 1
ATOM 2462 O O . ASP A 1 303 ? -10.017 18.051 -8.545 1.00 66.81 303 ASP A O 1
ATOM 2466 N N . ALA A 1 304 ? -10.611 16.447 -9.976 1.00 61.19 304 ALA A N 1
ATOM 2467 C CA . ALA A 1 304 ? -10.344 15.361 -9.028 1.00 61.19 304 ALA A CA 1
ATOM 2468 C C . ALA A 1 304 ? -8.873 14.911 -8.960 1.00 61.19 304 ALA A C 1
ATOM 2470 O O . ALA A 1 304 ? -8.422 14.492 -7.891 1.00 61.19 304 ALA A O 1
ATOM 2471 N N . TRP A 1 305 ? -8.126 14.968 -10.071 1.00 61.00 305 TRP A N 1
ATOM 2472 C CA . TRP A 1 305 ? -6.768 14.400 -10.147 1.00 61.00 305 TRP A CA 1
ATOM 2473 C C . TRP A 1 305 ? -5.673 15.429 -10.425 1.00 61.00 305 TRP A C 1
ATOM 2475 O O . TRP A 1 305 ? -4.676 15.450 -9.702 1.00 61.00 305 TRP A O 1
ATOM 2485 N N . ILE A 1 306 ? -5.864 16.288 -11.433 1.00 57.88 306 ILE A N 1
ATOM 2486 C CA . ILE A 1 306 ? -4.826 17.203 -11.936 1.00 57.88 306 ILE A CA 1
ATOM 2487 C C . ILE A 1 306 ? -4.220 18.052 -10.806 1.00 57.88 306 ILE A C 1
ATOM 2489 O O . ILE A 1 306 ? -3.007 17.969 -10.611 1.00 57.88 306 ILE A O 1
ATOM 2493 N N . PRO A 1 307 ? -5.010 18.712 -9.931 1.00 58.47 307 PRO A N 1
ATOM 2494 C CA . PRO A 1 307 ? -4.431 19.531 -8.868 1.00 58.47 307 PRO A CA 1
ATOM 2495 C C . PRO A 1 307 ? -3.547 18.738 -7.895 1.00 58.47 307 PRO A C 1
ATOM 2497 O O . PRO A 1 307 ? -2.580 19.271 -7.363 1.00 58.47 307 PRO A O 1
ATOM 2500 N N . GLN A 1 308 ? -3.853 17.461 -7.634 1.00 57.69 308 GLN A N 1
ATOM 2501 C CA . GLN A 1 308 ? -3.081 16.644 -6.690 1.00 57.69 308 GLN A CA 1
ATOM 2502 C C . GLN A 1 308 ? -1.828 16.029 -7.317 1.00 57.69 308 GLN A C 1
ATOM 2504 O O . GLN A 1 308 ? -0.811 15.898 -6.627 1.00 57.69 308 GLN A O 1
ATOM 2509 N N . ALA A 1 309 ? -1.911 15.630 -8.589 1.00 58.06 309 ALA A N 1
ATOM 2510 C CA . ALA A 1 309 ? -0.782 15.106 -9.345 1.00 58.06 309 ALA A CA 1
ATOM 2511 C C . ALA A 1 309 ? 0.255 16.199 -9.613 1.00 58.06 309 ALA A C 1
ATOM 2513 O O . ALA A 1 309 ? 1.447 15.944 -9.449 1.00 58.06 309 ALA A O 1
ATOM 2514 N N . ASP A 1 310 ? -0.196 17.420 -9.903 1.00 56.72 310 ASP A N 1
ATOM 2515 C CA . ASP A 1 310 ? 0.672 18.574 -10.126 1.00 56.72 310 ASP A CA 1
ATOM 2516 C C . ASP A 1 310 ? 1.564 18.834 -8.903 1.00 56.72 310 ASP A C 1
ATOM 2518 O O . ASP A 1 310 ? 2.785 18.744 -8.988 1.00 56.72 310 ASP A O 1
ATOM 2522 N N . PHE A 1 311 ? 1.001 18.993 -7.700 1.00 56.75 311 PHE A N 1
ATOM 2523 C CA . PHE A 1 311 ? 1.826 19.204 -6.497 1.00 56.75 311 PHE A CA 1
ATOM 2524 C C . PHE A 1 311 ? 2.758 18.032 -6.143 1.00 56.75 311 PHE A C 1
ATOM 2526 O O . PHE A 1 311 ? 3.754 18.237 -5.444 1.00 56.75 311 PHE A O 1
ATOM 2533 N N . GLY A 1 312 ? 2.403 16.803 -6.528 1.00 55.53 312 GLY A N 1
ATOM 2534 C CA . GLY A 1 312 ? 3.129 15.590 -6.142 1.00 55.53 312 GLY A CA 1
ATOM 2535 C C . GLY A 1 312 ? 4.231 15.174 -7.115 1.00 55.53 312 GLY A C 1
ATOM 2536 O O . GLY A 1 312 ? 5.256 14.658 -6.672 1.00 55.53 312 GLY A O 1
ATOM 2537 N N . TYR A 1 313 ? 4.016 15.391 -8.412 1.00 53.19 313 TYR A N 1
ATOM 2538 C CA . TYR A 1 313 ? 4.836 14.833 -9.489 1.00 53.19 313 TYR A CA 1
ATOM 2539 C C . TYR A 1 313 ? 5.340 15.885 -10.478 1.00 53.19 313 TYR A C 1
ATOM 2541 O O . TYR A 1 313 ? 6.459 15.753 -10.974 1.00 53.19 313 TYR A O 1
ATOM 2549 N N . PHE A 1 314 ? 4.559 16.937 -10.735 1.00 52.44 314 PHE A N 1
ATOM 2550 C CA . PHE A 1 314 ? 4.840 17.924 -11.775 1.00 52.44 314 PHE A CA 1
ATOM 2551 C C . PHE A 1 314 ? 4.985 19.314 -11.146 1.00 52.44 314 PHE A C 1
ATOM 2553 O O . PHE A 1 314 ? 4.018 20.053 -11.001 1.00 52.44 314 PHE A O 1
ATOM 2560 N N . LYS A 1 315 ? 6.205 19.695 -10.744 1.00 47.03 315 LYS A N 1
ATOM 2561 C CA . LYS A 1 315 ? 6.481 21.048 -10.226 1.00 47.03 315 LYS A CA 1
ATOM 2562 C C . LYS A 1 315 ? 6.287 22.102 -11.328 1.00 47.03 315 LYS A C 1
ATOM 2564 O O . LYS A 1 315 ? 7.247 22.550 -11.946 1.00 47.03 315 LYS A O 1
ATOM 2569 N N . VAL A 1 316 ? 5.051 22.512 -11.583 1.00 38.88 316 VAL A N 1
ATOM 2570 C CA . VAL A 1 316 ? 4.752 23.639 -12.469 1.00 38.88 316 VAL A CA 1
ATOM 2571 C C . VAL A 1 316 ? 5.295 24.914 -11.812 1.00 38.88 316 VAL A C 1
ATOM 2573 O O . VAL A 1 316 ? 4.870 25.279 -10.717 1.00 38.88 316 VAL A O 1
ATOM 2576 N N . GLY A 1 317 ? 6.256 25.577 -12.464 1.00 40.22 317 GLY A N 1
ATOM 2577 C CA . GLY A 1 317 ? 6.810 26.866 -12.025 1.00 40.22 317 GLY A CA 1
ATOM 2578 C C . GLY A 1 317 ? 8.156 26.827 -11.290 1.00 40.22 317 GLY A C 1
ATOM 2579 O O . GLY A 1 317 ? 8.621 27.882 -10.867 1.00 40.22 317 GLY A O 1
ATOM 2580 N N . SER A 1 318 ? 8.814 25.671 -11.146 1.00 33.41 318 SER A N 1
ATOM 2581 C CA . SER A 1 318 ? 10.268 25.669 -10.923 1.00 33.41 318 SER A CA 1
ATOM 2582 C C . SER A 1 318 ? 10.954 25.796 -12.278 1.00 33.41 318 SER A C 1
ATOM 2584 O O . SER A 1 318 ? 10.764 24.923 -13.122 1.00 33.41 318 SER A O 1
ATOM 2586 N N . GLU A 1 319 ? 11.677 26.895 -12.492 1.00 32.16 319 GLU A N 1
ATOM 2587 C CA . GLU A 1 319 ? 12.468 27.134 -13.705 1.00 32.16 319 GLU A CA 1
ATOM 2588 C C . GLU A 1 319 ? 13.354 25.916 -14.026 1.00 32.16 319 GLU A C 1
ATOM 2590 O O . GLU A 1 319 ? 13.952 25.329 -13.118 1.00 32.16 319 GLU A O 1
ATOM 2595 N N . ILE A 1 320 ? 13.364 25.527 -15.307 1.00 35.88 320 ILE A N 1
ATOM 2596 C CA . ILE A 1 320 ? 14.293 24.549 -15.894 1.00 35.88 320 ILE A CA 1
ATOM 2597 C C . ILE A 1 320 ? 15.668 25.198 -16.024 1.00 35.88 320 ILE A C 1
ATOM 2599 O O . ILE A 1 320 ? 15.705 26.361 -16.494 1.00 35.88 320 ILE A O 1
#